Protein AF-A0A3Q8V7Z0-F1 (afdb_monomer_lite)

pLDDT: mean 81.76, std 17.06, range [22.36, 97.88]

Radius of gyration: 20.42 Å; chains: 1; bounding box: 58×37×59 Å

Structure (mmCIF, N/CA/C/O backbone):
data_AF-A0A3Q8V7Z0-F1
#
_entry.id   AF-A0A3Q8V7Z0-F1
#
loop_
_atom_site.group_PDB
_atom_site.id
_atom_site.type_symbol
_atom_site.label_atom_id
_atom_site.label_alt_id
_atom_site.label_comp_id
_atom_site.label_asym_id
_atom_site.label_entity_id
_atom_site.label_seq_id
_atom_site.pdbx_PDB_ins_code
_atom_site.Cartn_x
_atom_site.Cartn_y
_atom_site.Cartn_z
_atom_site.occupancy
_atom_site.B_iso_or_equiv
_atom_site.auth_seq_id
_atom_site.auth_comp_id
_atom_site.auth_asym_id
_atom_site.auth_atom_id
_at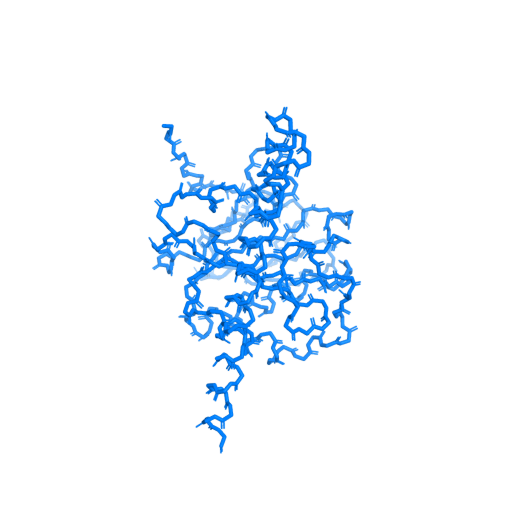om_site.pdbx_PDB_model_num
ATOM 1 N N . MET A 1 1 ? 13.417 20.330 9.831 1.00 30.61 1 MET A N 1
ATOM 2 C CA . MET A 1 1 ? 14.153 19.053 9.734 1.00 30.61 1 MET A CA 1
ATOM 3 C C . MET A 1 1 ? 14.239 18.716 8.253 1.00 30.61 1 MET A C 1
ATOM 5 O O . MET A 1 1 ? 13.200 18.503 7.644 1.00 30.61 1 MET A O 1
ATOM 9 N N . ALA A 1 2 ? 15.413 18.870 7.640 1.00 22.36 2 ALA A N 1
ATOM 10 C CA . ALA A 1 2 ? 15.561 18.768 6.189 1.00 22.36 2 ALA A CA 1
ATOM 11 C C . ALA A 1 2 ? 15.443 17.301 5.750 1.00 22.36 2 ALA A C 1
ATOM 13 O O . ALA A 1 2 ? 16.198 16.462 6.235 1.00 22.36 2 ALA A O 1
ATOM 14 N N . LEU A 1 3 ? 14.502 16.998 4.850 1.00 22.39 3 LEU A N 1
ATOM 15 C CA . LEU A 1 3 ? 14.516 15.742 4.104 1.00 22.39 3 LEU A CA 1
ATOM 16 C C . LEU A 1 3 ? 15.791 15.733 3.254 1.00 22.39 3 LEU A C 1
ATOM 18 O O . LEU A 1 3 ? 15.894 16.468 2.274 1.00 22.39 3 LEU A O 1
ATOM 22 N N . GLN A 1 4 ? 16.777 14.929 3.646 1.00 23.33 4 GLN A N 1
ATOM 23 C CA . GLN A 1 4 ? 17.885 14.595 2.763 1.00 23.33 4 GLN A CA 1
ATOM 24 C C . GLN A 1 4 ? 17.349 13.649 1.687 1.00 23.33 4 GLN A C 1
ATOM 26 O O . GLN A 1 4 ? 17.023 12.496 1.958 1.00 23.33 4 GLN A O 1
ATOM 31 N N . SER A 1 5 ? 17.223 14.162 0.463 1.00 27.34 5 SER A N 1
ATOM 32 C CA . SER A 1 5 ? 17.037 13.331 -0.723 1.00 27.34 5 SER A CA 1
ATOM 33 C C . SER A 1 5 ? 18.282 12.464 -0.895 1.00 27.34 5 SER A C 1
ATOM 35 O O . SER A 1 5 ? 19.342 12.974 -1.251 1.00 27.34 5 SER A O 1
ATOM 37 N N . LEU A 1 6 ? 18.157 11.154 -0.674 1.00 32.19 6 LEU A N 1
ATOM 38 C CA . LEU A 1 6 ? 19.142 10.154 -1.107 1.00 32.19 6 LEU A CA 1
ATOM 39 C C . LEU A 1 6 ? 18.992 9.871 -2.614 1.00 32.19 6 LEU A C 1
ATOM 41 O O . LEU A 1 6 ? 19.011 8.724 -3.057 1.00 32.19 6 LEU A O 1
ATOM 45 N N . SER A 1 7 ? 18.810 10.919 -3.418 1.00 28.28 7 SER A N 1
ATOM 46 C CA . SER A 1 7 ? 18.993 10.834 -4.864 1.00 28.28 7 SER A CA 1
ATOM 47 C C . SER A 1 7 ? 20.463 10.500 -5.106 1.00 28.28 7 SER A C 1
ATOM 49 O O . SER A 1 7 ? 21.324 11.352 -4.892 1.00 28.28 7 SER A O 1
ATOM 51 N N . GLY A 1 8 ? 20.742 9.249 -5.473 1.00 41.28 8 GLY A N 1
ATOM 52 C CA . GLY A 1 8 ? 22.102 8.751 -5.684 1.00 41.28 8 GLY A CA 1
ATOM 53 C C . GLY A 1 8 ? 22.508 7.544 -4.836 1.00 41.28 8 GLY A C 1
ATOM 54 O O . GLY A 1 8 ? 23.694 7.223 -4.805 1.00 41.28 8 GLY A O 1
ATOM 55 N N . LEU A 1 9 ? 21.576 6.853 -4.168 1.00 37.69 9 LEU A N 1
ATOM 56 C CA . LEU A 1 9 ? 21.870 5.528 -3.614 1.00 37.69 9 LEU A CA 1
ATOM 57 C C . LEU A 1 9 ? 22.169 4.545 -4.758 1.00 37.69 9 LEU A C 1
ATOM 59 O O . LEU A 1 9 ? 21.274 4.013 -5.407 1.00 37.69 9 LEU A O 1
ATOM 63 N N . THR A 1 10 ? 23.459 4.330 -5.011 1.00 40.59 10 THR A N 1
ATOM 64 C CA . THR A 1 10 ? 23.949 3.203 -5.805 1.00 40.59 10 THR A CA 1
ATOM 65 C C . THR A 1 10 ? 23.925 1.984 -4.897 1.00 40.59 10 THR A C 1
ATOM 67 O O . THR A 1 10 ? 24.666 1.931 -3.916 1.00 40.59 10 THR A O 1
ATOM 70 N N . VAL A 1 11 ? 23.048 1.026 -5.184 1.00 44.12 11 VAL A N 1
ATOM 71 C CA . VAL A 1 11 ? 23.091 -0.277 -4.522 1.00 44.12 11 VAL A CA 1
ATOM 72 C C . VAL A 1 11 ? 24.076 -1.140 -5.299 1.00 44.12 11 VAL A C 1
ATOM 74 O O . VAL A 1 11 ? 23.785 -1.592 -6.400 1.00 44.12 11 VAL A O 1
ATOM 77 N N . GLU A 1 12 ? 25.258 -1.351 -4.729 1.00 46.97 12 GLU A N 1
ATOM 78 C CA . GLU A 1 12 ? 26.255 -2.256 -5.296 1.00 46.97 12 GLU A CA 1
ATOM 79 C C . GLU A 1 12 ? 25.824 -3.705 -5.035 1.00 46.97 12 GLU A C 1
ATOM 81 O O . GLU A 1 12 ? 26.006 -4.242 -3.941 1.00 46.97 12 GLU A O 1
ATOM 86 N N . ILE A 1 13 ? 25.211 -4.337 -6.036 1.00 52.22 13 ILE A N 1
ATOM 87 C CA . ILE A 1 13 ? 24.891 -5.763 -5.988 1.00 52.22 13 ILE A CA 1
ATOM 88 C C . ILE A 1 13 ? 26.058 -6.532 -6.606 1.00 52.22 13 ILE A C 1
ATOM 90 O O . ILE A 1 13 ? 26.329 -6.413 -7.796 1.00 52.22 13 ILE A O 1
ATOM 94 N N . ARG A 1 14 ? 26.765 -7.312 -5.783 1.00 56.78 14 ARG A N 1
ATOM 95 C CA . ARG A 1 14 ? 27.930 -8.104 -6.206 1.00 56.78 14 ARG A CA 1
ATOM 96 C C . ARG A 1 14 ? 27.522 -9.470 -6.751 1.00 56.78 14 ARG A C 1
ATOM 98 O O . ARG A 1 14 ? 26.474 -10.004 -6.396 1.00 56.78 14 ARG A O 1
ATOM 105 N N . GLY A 1 15 ? 28.392 -10.058 -7.570 1.00 62.28 15 GLY A N 1
ATOM 106 C CA . GLY A 1 15 ? 28.207 -11.401 -8.132 1.00 62.28 15 GLY A CA 1
ATOM 107 C C . GLY A 1 15 ? 27.497 -11.435 -9.486 1.00 62.28 15 GLY A C 1
ATOM 108 O O . GLY A 1 15 ? 27.206 -12.516 -9.989 1.00 62.28 15 GLY A O 1
ATOM 109 N N . PHE A 1 16 ? 27.233 -10.276 -10.088 1.00 71.56 16 PHE A N 1
ATOM 110 C CA . PHE A 1 16 ? 26.742 -10.190 -11.457 1.00 71.56 16 PHE A CA 1
ATOM 111 C C . PHE A 1 16 ? 27.914 -10.347 -12.421 1.00 71.56 16 PHE A C 1
ATOM 113 O O . PHE A 1 16 ? 28.886 -9.599 -12.337 1.00 71.56 16 PHE A O 1
ATOM 120 N N . SER A 1 17 ? 27.819 -11.304 -13.342 1.00 78.56 17 SER A N 1
ATOM 121 C CA . SER A 1 17 ? 28.831 -11.516 -14.378 1.00 78.56 17 SER A CA 1
ATOM 122 C C . SER A 1 17 ? 28.463 -10.756 -15.644 1.00 78.56 17 SER A C 1
ATOM 124 O O . SER A 1 17 ? 27.369 -10.925 -16.182 1.00 78.56 17 SER A O 1
ATOM 126 N N . PHE A 1 18 ? 29.375 -9.939 -16.153 1.00 83.88 18 PHE A N 1
ATOM 127 C CA . PHE A 1 18 ? 29.217 -9.300 -17.454 1.00 83.88 18 PHE A CA 1
ATOM 128 C C . PHE A 1 18 ? 29.110 -10.335 -18.589 1.00 83.88 18 PHE A C 1
ATOM 130 O O . PHE A 1 18 ? 29.896 -11.280 -18.648 1.00 83.88 18 PHE A O 1
ATOM 137 N N . LEU A 1 19 ? 28.161 -10.137 -19.512 1.00 80.75 19 LEU A N 1
ATOM 138 C CA . LEU A 1 19 ? 28.026 -10.957 -20.722 1.00 80.75 19 LEU A CA 1
ATOM 139 C C . LEU A 1 19 ? 28.344 -10.169 -22.000 1.00 80.75 19 LEU A C 1
ATOM 141 O O . LEU A 1 19 ? 29.086 -10.647 -22.854 1.00 80.75 19 LEU A O 1
ATOM 145 N N . ASN A 1 20 ? 27.750 -8.983 -22.160 1.00 87.56 20 ASN A N 1
ATOM 146 C CA . ASN A 1 20 ? 27.771 -8.209 -23.407 1.00 87.56 20 ASN A CA 1
ATOM 147 C C . ASN A 1 20 ? 27.473 -6.722 -23.128 1.00 87.56 20 ASN A C 1
ATOM 149 O O . ASN A 1 20 ? 26.707 -6.411 -22.220 1.00 87.56 20 ASN A O 1
ATOM 153 N N . ARG A 1 21 ? 28.035 -5.800 -23.921 1.00 87.06 21 ARG A N 1
ATOM 154 C CA . ARG A 1 21 ? 27.676 -4.374 -23.938 1.00 87.06 21 ARG A CA 1
ATOM 155 C C . ARG A 1 21 ? 27.416 -3.897 -25.368 1.00 87.06 21 ARG A C 1
ATOM 157 O O . ARG A 1 21 ? 28.260 -4.055 -26.246 1.00 87.06 21 ARG A O 1
ATOM 164 N N . THR A 1 22 ? 26.289 -3.223 -25.563 1.00 88.94 22 THR A N 1
ATOM 165 C CA . THR A 1 22 ? 26.013 -2.346 -26.707 1.00 88.94 22 THR A CA 1
ATOM 166 C C . THR A 1 22 ? 26.141 -0.879 -26.282 1.00 88.94 22 THR A C 1
ATOM 168 O O . THR A 1 22 ? 26.432 -0.577 -25.124 1.00 88.94 22 THR A O 1
ATOM 171 N N . ALA A 1 23 ? 25.924 0.054 -27.212 1.00 82.12 23 ALA A N 1
ATOM 172 C CA . ALA A 1 23 ? 25.890 1.481 -26.885 1.00 82.12 23 ALA A CA 1
ATOM 173 C C . ALA A 1 23 ? 24.773 1.839 -25.882 1.00 82.12 23 ALA A 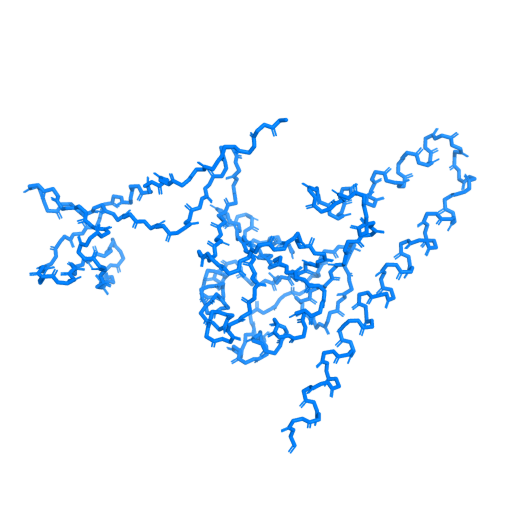C 1
ATOM 175 O O . ALA A 1 23 ? 24.912 2.801 -25.132 1.00 82.12 23 ALA A O 1
ATOM 176 N N . GLU A 1 24 ? 23.686 1.065 -25.858 1.00 74.50 24 GLU A N 1
ATOM 177 C CA . GLU A 1 24 ? 22.484 1.370 -25.074 1.00 74.50 24 GLU A CA 1
ATOM 178 C C . GLU A 1 24 ? 22.314 0.448 -23.864 1.00 74.50 24 GLU A C 1
ATOM 180 O O . GLU A 1 24 ? 21.780 0.870 -22.840 1.00 74.50 24 GLU A O 1
ATOM 185 N N . LEU A 1 25 ? 22.782 -0.800 -23.953 1.00 73.69 25 LEU A N 1
ATOM 186 C CA . LEU A 1 25 ? 22.504 -1.841 -22.967 1.00 73.69 25 LEU A CA 1
ATOM 187 C C . LEU A 1 25 ? 23.775 -2.570 -22.535 1.00 73.69 25 LEU A C 1
ATOM 189 O O . LEU A 1 25 ? 24.674 -2.826 -23.330 1.00 73.69 25 LEU A O 1
ATOM 193 N N . VAL A 1 26 ? 23.813 -2.978 -21.274 1.00 78.25 26 VAL A N 1
ATOM 194 C CA . VAL A 1 26 ? 24.735 -3.981 -20.746 1.00 78.25 26 VAL A CA 1
ATOM 195 C C . VAL A 1 26 ? 23.905 -5.203 -20.378 1.00 78.25 26 VAL A C 1
ATOM 197 O O . VAL A 1 26 ? 22.897 -5.094 -19.693 1.00 78.25 26 VAL A O 1
ATOM 200 N N . THR A 1 27 ? 24.297 -6.375 -20.863 1.00 76.94 27 THR A N 1
ATOM 201 C CA . THR A 1 27 ? 23.718 -7.648 -20.433 1.00 76.94 27 THR A CA 1
ATOM 202 C C . THR A 1 27 ? 24.598 -8.230 -19.341 1.00 76.94 27 THR A C 1
ATOM 204 O O . THR A 1 27 ? 25.801 -8.426 -19.536 1.00 76.94 27 THR A O 1
ATOM 207 N N . VAL A 1 28 ? 23.988 -8.505 -18.198 1.00 78.00 28 VAL A N 1
ATOM 208 C CA . VAL A 1 28 ? 24.623 -9.092 -17.020 1.00 78.00 28 VAL A CA 1
ATOM 209 C C . VAL A 1 28 ? 23.915 -10.393 -16.666 1.00 78.00 28 VAL A C 1
ATOM 211 O O . VAL A 1 28 ? 22.721 -10.537 -16.919 1.00 78.00 28 VAL A O 1
ATOM 214 N N . ARG A 1 29 ? 24.636 -11.343 -16.079 1.00 72.56 29 ARG A N 1
ATOM 215 C CA . ARG A 1 29 ? 24.073 -12.566 -15.512 1.00 72.56 29 ARG A CA 1
ATOM 216 C C . ARG A 1 29 ? 24.075 -12.465 -13.995 1.00 72.56 29 ARG A C 1
ATOM 218 O O . ARG A 1 29 ? 25.133 -12.305 -13.393 1.00 72.56 29 ARG A O 1
ATOM 225 N N . CYS A 1 30 ? 22.901 -12.564 -13.398 1.00 73.81 30 CYS A N 1
ATOM 226 C CA . CYS A 1 30 ? 22.696 -12.640 -11.961 1.00 73.81 30 CYS A CA 1
ATOM 227 C C . CYS A 1 30 ? 23.317 -13.931 -11.374 1.00 73.81 30 CYS A C 1
ATOM 229 O O . CYS A 1 30 ? 23.454 -14.925 -12.095 1.00 73.81 30 CYS A O 1
ATOM 231 N N . PRO A 1 31 ? 23.631 -13.978 -10.062 1.00 68.12 31 PRO A N 1
ATOM 232 C CA . PRO A 1 31 ? 24.118 -15.193 -9.393 1.00 68.12 31 PRO A CA 1
ATOM 233 C C . PRO A 1 31 ? 23.203 -16.424 -9.520 1.00 68.12 31 PRO A C 1
ATOM 235 O O . PRO A 1 31 ? 23.674 -17.554 -9.426 1.00 68.12 31 PRO A O 1
ATOM 238 N N . ASP A 1 32 ? 21.904 -16.216 -9.731 1.00 65.12 32 ASP A N 1
ATOM 239 C CA . ASP A 1 32 ? 20.894 -17.262 -9.945 1.00 65.12 32 ASP A CA 1
ATOM 240 C C . ASP A 1 32 ? 20.806 -17.745 -11.409 1.00 65.12 32 ASP A C 1
ATOM 242 O O . ASP A 1 32 ? 19.992 -18.609 -11.735 1.00 65.12 32 ASP A O 1
ATOM 246 N N . GLY A 1 33 ? 21.663 -17.220 -12.292 1.00 65.38 33 GLY A N 1
ATOM 247 C CA . GLY A 1 33 ? 21.748 -17.596 -13.702 1.00 65.38 33 GLY A CA 1
ATOM 248 C C . GLY A 1 33 ? 20.844 -16.794 -14.639 1.00 65.38 33 GLY A C 1
ATOM 249 O O . GLY A 1 33 ? 20.896 -17.027 -15.846 1.00 65.38 33 GLY A O 1
ATOM 250 N N . ILE A 1 34 ? 20.051 -15.845 -14.129 1.00 57.69 34 ILE A N 1
ATOM 251 C CA . ILE A 1 34 ? 19.167 -15.007 -14.949 1.00 57.69 34 ILE A CA 1
ATOM 252 C C . ILE A 1 34 ? 19.982 -13.956 -15.707 1.00 57.69 34 ILE A C 1
ATOM 254 O O . ILE A 1 34 ? 20.825 -13.273 -15.131 1.00 57.69 34 ILE A O 1
ATOM 258 N N . GLU A 1 35 ? 19.709 -13.791 -16.999 1.00 74.50 35 GLU A N 1
ATOM 259 C CA . GLU A 1 35 ? 20.311 -12.738 -17.818 1.00 74.50 35 GLU A CA 1
ATOM 260 C C . GLU A 1 35 ? 19.407 -11.506 -17.852 1.00 74.50 35 GLU A C 1
ATOM 262 O O . GLU A 1 35 ? 18.213 -11.601 -18.137 1.00 74.50 35 GLU A O 1
ATOM 267 N N . VAL A 1 36 ? 19.980 -10.340 -17.567 1.00 68.38 36 VAL A N 1
ATOM 268 C CA . VAL A 1 36 ? 19.260 -9.069 -17.502 1.00 68.38 36 VAL A CA 1
ATOM 269 C C . VAL A 1 36 ? 19.967 -8.056 -18.388 1.00 68.38 36 VAL A C 1
ATOM 271 O O . VAL A 1 36 ? 21.167 -7.825 -18.247 1.00 68.38 36 VAL A O 1
ATOM 274 N N . ALA A 1 37 ? 19.217 -7.437 -19.298 1.00 76.62 37 ALA A N 1
ATOM 275 C CA . ALA A 1 37 ? 19.673 -6.278 -20.050 1.00 76.62 37 ALA A CA 1
ATOM 276 C C . ALA A 1 37 ? 19.302 -5.001 -19.288 1.00 76.62 37 ALA A C 1
ATOM 278 O O . ALA A 1 37 ? 18.132 -4.752 -19.002 1.00 76.62 37 ALA A O 1
ATOM 279 N N . VAL A 1 38 ? 20.307 -4.200 -18.962 1.00 73.31 38 VAL A N 1
ATOM 280 C CA . VAL A 1 38 ? 20.197 -2.960 -18.189 1.00 73.31 38 VAL A CA 1
ATOM 281 C C . VAL A 1 38 ? 20.768 -1.793 -18.994 1.00 73.31 38 VAL A C 1
ATOM 283 O O . VAL A 1 38 ? 21.682 -2.010 -19.792 1.00 73.31 38 VAL A O 1
ATOM 286 N N . PRO A 1 39 ? 20.272 -0.556 -18.825 1.00 78.06 39 PRO A N 1
ATOM 287 C CA . PRO A 1 39 ? 20.841 0.597 -19.513 1.00 78.06 39 PRO A CA 1
ATOM 288 C C . PRO A 1 39 ? 22.342 0.732 -19.242 1.00 78.06 39 PRO A C 1
ATOM 290 O O . PRO A 1 39 ? 22.798 0.663 -18.098 1.00 78.06 39 PRO A O 1
ATOM 293 N N . ALA A 1 40 ? 23.126 0.958 -20.297 1.00 79.06 40 ALA A N 1
ATOM 294 C CA . ALA A 1 40 ? 24.575 1.104 -20.174 1.00 79.06 40 ALA A CA 1
ATOM 295 C C . ALA A 1 40 ? 24.976 2.313 -19.314 1.00 79.06 40 ALA A C 1
ATOM 297 O O . ALA A 1 40 ? 26.025 2.273 -18.676 1.00 79.06 40 ALA A O 1
ATOM 298 N N . ALA A 1 41 ? 24.130 3.348 -19.276 1.00 80.88 41 ALA A N 1
ATOM 299 C CA . ALA A 1 41 ? 24.296 4.534 -18.434 1.00 80.88 41 ALA A CA 1
ATOM 300 C C . ALA A 1 41 ? 24.136 4.244 -16.930 1.00 80.88 41 ALA A C 1
ATOM 302 O O . ALA A 1 41 ? 24.682 4.972 -16.104 1.00 80.88 41 ALA A O 1
ATOM 303 N N . ASP A 1 42 ? 23.431 3.164 -16.590 1.00 76.12 42 ASP A N 1
ATOM 304 C CA . ASP A 1 42 ? 23.125 2.752 -15.220 1.00 76.12 42 ASP A CA 1
ATOM 305 C C . ASP A 1 42 ? 24.004 1.576 -14.767 1.00 76.12 42 ASP A C 1
ATOM 307 O O . ASP A 1 42 ? 23.731 0.954 -13.746 1.00 76.12 42 ASP A O 1
ATOM 311 N N . THR A 1 43 ? 25.050 1.229 -15.524 1.00 75.12 43 THR A N 1
ATOM 312 C CA . THR A 1 43 ? 25.866 0.037 -15.262 1.00 75.12 43 THR A CA 1
ATOM 313 C C . THR A 1 43 ? 27.353 0.338 -15.365 1.00 75.12 43 THR A C 1
ATOM 315 O O . THR A 1 43 ? 27.862 0.659 -16.443 1.00 75.12 43 THR A O 1
ATOM 318 N N . ASP A 1 44 ? 28.064 0.141 -14.261 1.00 80.12 44 ASP A N 1
ATOM 319 C CA . ASP A 1 44 ? 29.523 0.112 -14.240 1.00 80.12 44 ASP A CA 1
ATOM 320 C C . ASP A 1 44 ? 29.990 -1.343 -14.300 1.00 80.12 44 ASP A C 1
ATOM 322 O O . ASP A 1 44 ? 29.476 -2.189 -13.578 1.00 80.12 44 ASP A O 1
ATOM 326 N N . VAL A 1 45 ? 30.962 -1.649 -15.156 1.00 78.50 45 VAL A N 1
ATOM 327 C CA . VAL A 1 45 ? 31.573 -2.984 -15.241 1.00 78.50 45 VAL A CA 1
ATOM 328 C C . VAL A 1 45 ? 33.047 -2.834 -14.898 1.00 78.50 45 VAL A C 1
ATOM 330 O O . VAL A 1 45 ? 33.717 -1.976 -15.473 1.00 78.50 45 VAL A O 1
ATOM 333 N N . SER A 1 46 ? 33.539 -3.622 -13.947 1.00 79.88 46 SER A N 1
ATOM 334 C CA . SER A 1 46 ? 34.947 -3.638 -13.559 1.00 79.88 46 SER A CA 1
ATOM 335 C C . SER A 1 46 ? 35.807 -4.383 -14.584 1.00 79.88 46 SER A C 1
ATOM 337 O O . SER A 1 46 ? 35.316 -5.190 -15.375 1.00 79.88 46 SER A O 1
ATOM 339 N N . ASP A 1 47 ? 37.126 -4.199 -14.501 1.00 78.69 47 ASP A N 1
ATOM 340 C CA . ASP A 1 47 ? 38.090 -4.968 -15.301 1.00 78.69 47 ASP A CA 1
ATOM 341 C C . ASP A 1 47 ? 38.060 -6.478 -14.983 1.00 78.69 47 ASP A C 1
ATOM 343 O O . ASP A 1 47 ? 38.459 -7.295 -15.812 1.00 78.69 47 ASP A O 1
ATOM 347 N N . SER A 1 48 ? 37.570 -6.867 -13.795 1.00 77.94 48 SER A N 1
ATOM 348 C CA . SER A 1 48 ? 37.357 -8.268 -13.396 1.00 77.94 48 SER A CA 1
ATOM 349 C C . SER A 1 48 ? 36.077 -8.886 -13.969 1.00 77.94 48 SER A C 1
ATOM 351 O O . SER A 1 48 ? 35.862 -10.084 -13.800 1.00 77.94 48 SER A O 1
ATOM 353 N N . GLY A 1 49 ? 35.241 -8.102 -14.660 1.00 73.88 49 GLY A N 1
ATOM 354 C CA . GLY A 1 49 ? 33.967 -8.554 -15.221 1.00 73.88 49 GLY A CA 1
ATOM 355 C C . GLY A 1 49 ? 32.797 -8.534 -14.233 1.00 73.88 49 GLY A C 1
ATOM 356 O O . GLY A 1 49 ? 31.719 -9.030 -14.571 1.00 73.88 49 GLY A O 1
ATOM 357 N N . ASP A 1 50 ? 32.987 -7.949 -13.048 1.00 70.56 50 ASP A N 1
ATOM 358 C CA . ASP A 1 50 ? 31.906 -7.697 -12.097 1.00 70.56 50 ASP A CA 1
ATOM 359 C C . ASP A 1 50 ? 31.086 -6.495 -12.572 1.00 70.56 50 ASP A C 1
ATOM 361 O O . ASP A 1 50 ? 31.643 -5.473 -12.976 1.00 70.56 50 ASP A O 1
ATOM 365 N N . ALA A 1 51 ? 29.760 -6.595 -12.517 1.00 66.75 51 ALA A N 1
ATOM 366 C CA . ALA A 1 51 ? 28.873 -5.491 -12.871 1.00 66.75 51 ALA A CA 1
ATOM 367 C C . ALA A 1 51 ? 28.193 -4.881 -11.636 1.00 66.75 51 ALA A C 1
ATOM 369 O O . ALA A 1 51 ? 27.614 -5.592 -10.819 1.00 66.75 51 ALA A O 1
ATOM 370 N N . THR A 1 52 ? 28.211 -3.553 -11.552 1.00 66.00 52 THR A N 1
ATOM 371 C CA . THR A 1 52 ? 27.518 -2.729 -10.557 1.00 66.00 52 THR A CA 1
ATOM 372 C C . THR A 1 52 ? 26.372 -1.984 -11.230 1.00 66.00 52 THR A C 1
ATOM 374 O O . THR A 1 52 ? 26.580 -1.259 -12.203 1.00 66.00 52 THR A O 1
ATOM 377 N N . LEU A 1 53 ? 25.162 -2.126 -10.688 1.00 64.88 53 LEU A N 1
ATOM 378 C CA . LEU A 1 53 ? 23.948 -1.497 -11.209 1.00 64.88 53 LEU A CA 1
ATOM 379 C C . LEU A 1 53 ? 23.563 -0.266 -10.382 1.00 64.88 53 LEU A C 1
ATOM 381 O O . LEU A 1 53 ? 23.481 -0.317 -9.157 1.00 64.88 53 LEU A O 1
ATOM 385 N N . ARG A 1 54 ? 23.264 0.841 -11.055 1.00 66.25 54 ARG A N 1
ATOM 386 C CA . ARG A 1 54 ? 22.753 2.081 -10.469 1.00 66.25 54 ARG A CA 1
ATOM 387 C C . ARG A 1 54 ? 21.261 2.180 -10.753 1.00 66.25 54 ARG A C 1
ATOM 389 O O . ARG A 1 54 ? 20.852 2.536 -11.848 1.00 66.25 54 ARG A O 1
ATOM 396 N N . VAL A 1 55 ? 20.426 1.886 -9.761 1.00 62.94 55 VAL A N 1
ATOM 397 C CA . VAL A 1 55 ? 18.965 1.9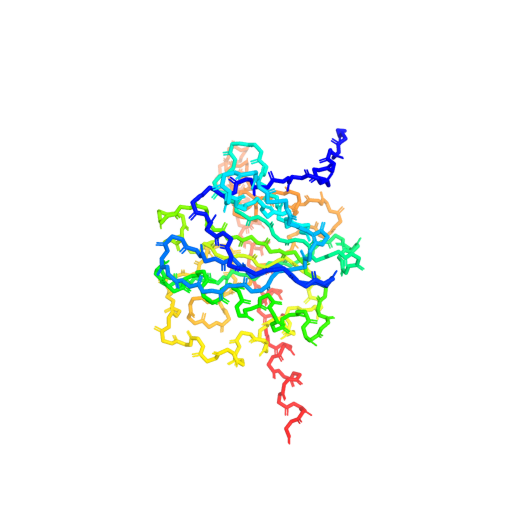25 -9.933 1.00 62.94 55 VAL A CA 1
ATOM 398 C C . VAL A 1 55 ? 18.394 3.182 -9.275 1.00 62.94 55 VAL A C 1
ATOM 400 O O . VAL A 1 55 ? 18.077 3.194 -8.087 1.00 62.94 55 VAL A O 1
ATOM 403 N N . SER A 1 56 ? 18.237 4.255 -10.052 1.00 54.53 56 SER A N 1
ATOM 404 C CA . SER A 1 56 ? 17.464 5.438 -9.633 1.00 54.53 56 SER A CA 1
ATOM 405 C C . SER A 1 56 ? 15.980 5.097 -9.781 1.00 54.53 56 SER A C 1
ATOM 407 O O . SER A 1 56 ? 15.512 5.081 -10.919 1.00 54.53 56 SER A O 1
ATOM 409 N N . PRO A 1 57 ? 15.248 4.691 -8.720 1.00 60.16 57 PRO A N 1
ATOM 410 C CA . PRO A 1 57 ? 14.847 5.473 -7.542 1.00 60.16 57 PRO A CA 1
ATOM 411 C C . PRO A 1 57 ? 14.733 4.632 -6.239 1.00 60.16 57 PRO A C 1
ATOM 413 O O . PRO A 1 57 ? 13.934 4.946 -5.347 1.00 60.16 57 PRO A O 1
ATOM 416 N N . LEU A 1 58 ? 15.473 3.522 -6.151 1.00 61.06 58 LEU A N 1
ATOM 417 C CA . LEU A 1 58 ? 15.435 2.626 -4.998 1.00 61.06 58 LEU A CA 1
ATOM 418 C C . LEU A 1 58 ? 16.130 3.311 -3.816 1.00 61.06 58 LEU A C 1
ATOM 420 O O . LEU A 1 58 ? 17.270 3.754 -3.939 1.00 61.06 58 LEU A O 1
ATOM 424 N N . ASN A 1 59 ? 15.464 3.405 -2.665 1.00 61.09 59 ASN A N 1
ATOM 425 C CA . ASN A 1 59 ? 16.112 3.888 -1.447 1.00 61.09 59 ASN A CA 1
ATOM 426 C C . ASN A 1 59 ? 15.899 2.944 -0.259 1.00 61.09 59 ASN A C 1
ATOM 428 O O . ASN A 1 59 ? 14.861 2.295 -0.119 1.00 61.09 59 ASN A O 1
ATOM 432 N N . THR A 1 60 ? 16.927 2.883 0.586 1.00 57.34 60 THR A N 1
ATOM 433 C CA . THR A 1 60 ? 16.941 2.194 1.876 1.00 57.34 60 THR A CA 1
ATOM 434 C C . THR A 1 60 ? 17.251 3.249 2.937 1.00 57.34 60 THR A C 1
ATOM 436 O O . THR A 1 60 ? 18.425 3.580 3.137 1.00 57.34 60 THR A O 1
ATOM 439 N N . PRO A 1 61 ? 16.244 3.862 3.580 1.00 52.50 61 PRO A N 1
ATOM 440 C CA . PRO A 1 61 ? 16.502 4.746 4.711 1.00 52.50 61 PRO A CA 1
ATOM 441 C C . PRO A 1 61 ? 17.372 3.994 5.731 1.00 52.50 61 PRO A C 1
ATOM 443 O O . PRO A 1 61 ? 17.068 2.834 6.024 1.00 52.50 61 PRO A O 1
ATOM 446 N N . MET A 1 62 ? 18.462 4.606 6.219 1.00 39.62 62 MET A N 1
ATOM 447 C CA . MET A 1 62 ? 19.380 3.961 7.174 1.00 39.62 62 MET A CA 1
ATOM 448 C C . MET A 1 62 ? 18.593 3.312 8.325 1.00 39.62 62 MET A C 1
ATOM 450 O O . MET A 1 62 ? 17.602 3.871 8.793 1.00 39.62 62 MET A O 1
ATOM 454 N N . ASP A 1 63 ? 19.006 2.107 8.721 1.00 46.56 63 ASP A N 1
ATOM 455 C CA . ASP A 1 63 ? 18.372 1.230 9.722 1.00 46.56 63 ASP A CA 1
ATOM 456 C C . ASP A 1 63 ? 16.989 0.655 9.371 1.00 46.56 63 ASP A C 1
ATOM 458 O O . ASP A 1 63 ? 16.442 -0.158 10.124 1.00 46.56 63 ASP A O 1
ATOM 462 N N . SER A 1 64 ? 16.411 1.003 8.218 1.00 54.38 64 SER A N 1
ATOM 463 C CA . SER A 1 64 ? 15.123 0.452 7.810 1.00 54.38 64 SER A CA 1
ATOM 464 C C . SER A 1 64 ? 15.297 -0.829 6.996 1.00 54.38 64 SER A C 1
ATOM 466 O O . SER A 1 64 ? 15.908 -0.873 5.933 1.00 54.38 64 SER A O 1
ATOM 468 N N . ARG A 1 65 ? 14.682 -1.903 7.484 1.00 74.69 65 ARG A N 1
ATOM 469 C CA . ARG A 1 65 ? 14.488 -3.155 6.749 1.00 74.69 65 ARG A CA 1
ATOM 470 C C . ARG A 1 65 ? 13.382 -3.014 5.674 1.00 74.69 65 ARG A C 1
ATOM 472 O O . ARG A 1 65 ? 12.644 -3.960 5.434 1.00 74.69 65 ARG A O 1
ATOM 479 N N . TRP A 1 66 ? 13.193 -1.833 5.082 1.00 82.44 66 TRP A N 1
ATOM 480 C CA . TRP A 1 66 ? 12.190 -1.561 4.043 1.00 82.44 66 TRP A CA 1
ATOM 481 C C . TRP A 1 66 ? 12.887 -1.101 2.765 1.00 82.44 66 TRP A C 1
ATOM 483 O O . TRP A 1 66 ? 13.761 -0.239 2.807 1.00 82.44 66 TRP A O 1
ATOM 493 N N . LEU A 1 67 ? 12.460 -1.639 1.628 1.00 83.25 67 LEU A N 1
ATOM 494 C CA . LEU A 1 67 ? 12.851 -1.158 0.308 1.00 83.25 67 LEU A CA 1
ATOM 495 C C . LEU A 1 67 ? 11.764 -0.216 -0.193 1.00 83.25 67 LEU A C 1
ATOM 497 O O . LEU A 1 67 ? 10.600 -0.607 -0.237 1.00 83.25 67 LEU A O 1
ATOM 501 N N . HIS A 1 68 ? 12.126 1.008 -0.564 1.00 86.25 68 HIS A N 1
ATOM 502 C CA . HIS A 1 68 ? 11.182 1.998 -1.078 1.00 86.25 68 HIS A CA 1
ATOM 503 C C . HIS A 1 68 ? 11.406 2.260 -2.565 1.00 86.25 68 HIS A C 1
ATOM 505 O O . HIS A 1 68 ? 12.539 2.440 -3.011 1.00 86.25 68 HIS A O 1
ATOM 511 N N . TRP A 1 69 ? 10.306 2.375 -3.304 1.00 86.00 69 TRP A N 1
ATOM 512 C CA . TRP A 1 69 ? 10.281 2.790 -4.700 1.00 86.00 69 TRP A CA 1
ATOM 513 C C . TRP A 1 69 ? 9.438 4.053 -4.859 1.00 86.00 69 TRP A C 1
ATOM 515 O O . TRP A 1 69 ? 8.277 4.105 -4.446 1.00 86.00 69 TRP A O 1
ATOM 525 N N . ASN A 1 70 ? 10.037 5.075 -5.468 1.00 85.69 70 ASN A N 1
ATOM 526 C CA . ASN A 1 70 ? 9.404 6.362 -5.735 1.00 85.69 70 ASN A CA 1
ATOM 527 C C . ASN A 1 70 ? 9.590 6.704 -7.221 1.00 85.69 70 ASN A C 1
ATOM 529 O O . ASN A 1 70 ? 10.655 7.206 -7.581 1.00 85.69 70 ASN A O 1
ATOM 533 N N . PRO A 1 71 ? 8.599 6.439 -8.089 1.00 79.94 71 PRO A N 1
ATOM 534 C CA . PRO A 1 71 ? 8.701 6.746 -9.509 1.00 79.94 71 PRO A CA 1
ATOM 535 C C . PRO A 1 71 ? 9.058 8.230 -9.729 1.00 79.94 71 PRO A C 1
ATOM 537 O O . PRO A 1 71 ? 8.383 9.114 -9.182 1.00 79.94 71 PRO A O 1
ATOM 540 N N . PRO A 1 72 ? 10.102 8.542 -10.518 1.00 72.56 72 PRO A N 1
ATOM 541 C CA . PRO A 1 72 ? 10.538 9.916 -10.724 1.00 72.56 72 PRO A CA 1
ATOM 542 C C . PRO A 1 72 ? 9.441 10.765 -11.379 1.00 72.56 72 PRO A C 1
ATOM 544 O O . PRO A 1 72 ? 8.777 10.345 -12.325 1.00 72.56 72 PRO A O 1
ATOM 547 N N . GLY A 1 73 ? 9.249 11.984 -10.864 1.00 66.56 73 GLY A N 1
ATOM 548 C CA . GLY A 1 73 ? 8.369 12.997 -11.459 1.00 66.56 73 GLY A CA 1
ATOM 549 C C . GLY A 1 73 ? 6.864 12.710 -11.403 1.00 66.56 73 GLY A C 1
ATOM 550 O O . GLY A 1 73 ? 6.099 13.483 -11.972 1.00 66.56 73 GLY A O 1
ATOM 551 N N . ARG A 1 74 ? 6.418 11.633 -10.739 1.00 67.06 74 ARG A N 1
ATOM 552 C CA . ARG A 1 74 ? 5.000 11.221 -10.741 1.00 67.06 74 ARG A CA 1
ATOM 553 C C . ARG A 1 74 ? 4.293 11.313 -9.397 1.00 67.06 74 ARG A C 1
ATOM 555 O O . ARG A 1 74 ? 3.088 11.104 -9.357 1.00 67.06 74 ARG A O 1
ATOM 562 N N . PHE A 1 75 ? 4.992 11.651 -8.317 1.00 70.31 75 PHE A N 1
ATOM 563 C CA . PHE A 1 75 ? 4.391 11.740 -6.988 1.00 70.31 75 PHE A CA 1
ATOM 564 C C . PHE A 1 75 ? 4.799 13.032 -6.274 1.00 70.31 75 PHE A C 1
ATOM 566 O O . PHE A 1 75 ? 5.761 13.070 -5.512 1.00 70.31 75 PHE A O 1
ATOM 573 N N . THR A 1 76 ? 4.096 14.122 -6.585 1.00 66.88 76 THR A N 1
ATOM 574 C CA . THR A 1 76 ? 4.340 15.458 -6.005 1.00 66.88 76 THR A CA 1
ATOM 575 C C . THR A 1 76 ? 3.376 15.808 -4.878 1.00 66.88 76 THR A C 1
ATOM 577 O O . THR A 1 76 ? 3.616 16.751 -4.128 1.00 66.88 76 THR A O 1
ATOM 580 N N . GLU A 1 77 ? 2.269 15.078 -4.766 1.00 73.25 77 GLU A N 1
ATOM 581 C CA . GLU A 1 77 ? 1.258 15.304 -3.741 1.00 73.25 77 GLU A CA 1
ATOM 582 C C . GLU A 1 77 ? 1.577 14.515 -2.473 1.00 73.25 77 GLU A C 1
ATOM 584 O O . GLU A 1 77 ? 2.141 13.420 -2.516 1.00 73.25 77 GLU A O 1
ATOM 589 N N . LYS A 1 78 ? 1.195 15.072 -1.321 1.00 80.81 78 LYS A N 1
ATOM 590 C CA . LYS A 1 78 ? 1.258 14.344 -0.056 1.00 80.81 78 LYS A CA 1
ATOM 591 C C . LYS A 1 78 ? 0.268 13.167 -0.150 1.00 80.81 78 LYS A C 1
ATOM 593 O O . LYS A 1 78 ? -0.907 13.433 -0.393 1.00 80.81 78 LYS A O 1
ATOM 598 N N . PRO A 1 79 ? 0.698 11.905 0.057 1.00 86.38 79 PRO A N 1
ATOM 599 C CA . PRO A 1 79 ? -0.234 10.784 0.097 1.00 86.38 79 PRO A CA 1
ATOM 600 C C . PRO A 1 79 ? -1.264 11.042 1.190 1.00 86.38 79 PRO A C 1
ATOM 602 O O . PRO A 1 79 ? -0.868 11.471 2.273 1.00 86.38 79 PRO A O 1
ATOM 605 N N . ASP A 1 80 ? -2.533 10.747 0.913 1.00 90.75 80 ASP A N 1
ATOM 606 C CA . ASP A 1 80 ? -3.644 10.686 1.873 1.00 90.75 80 ASP A CA 1
ATOM 607 C C . ASP A 1 80 ? -4.307 9.292 1.932 1.00 90.75 80 ASP A C 1
ATOM 609 O O . ASP A 1 80 ? -5.290 9.092 2.645 1.00 90.75 80 ASP A O 1
ATOM 613 N N . ALA A 1 81 ? -3.718 8.292 1.261 1.00 93.19 81 ALA A N 1
ATOM 614 C CA . ALA A 1 81 ? -4.142 6.897 1.311 1.00 93.19 81 ALA A CA 1
ATOM 615 C C . ALA A 1 81 ? -2.983 5.890 1.298 1.00 93.19 81 ALA A C 1
ATOM 617 O O . ALA A 1 81 ? -1.883 6.144 0.793 1.00 93.19 81 ALA A O 1
ATOM 618 N N . ARG A 1 82 ? -3.263 4.708 1.853 1.00 95.44 82 ARG A N 1
ATOM 619 C CA . ARG A 1 82 ? -2.409 3.519 1.855 1.00 95.44 82 ARG A CA 1
ATOM 620 C C . ARG A 1 82 ? -3.207 2.302 1.426 1.00 95.44 82 ARG A C 1
ATOM 622 O O . ARG A 1 82 ? -4.276 2.052 1.978 1.00 95.44 82 ARG A O 1
ATOM 629 N N . VAL A 1 83 ? -2.640 1.525 0.515 1.00 97.38 83 VAL A N 1
ATOM 630 C CA . VAL A 1 83 ? -3.115 0.193 0.141 1.00 97.38 83 VAL A CA 1
ATOM 631 C C . VAL A 1 83 ? -2.083 -0.820 0.624 1.00 97.38 83 VAL A C 1
ATOM 633 O O . VAL A 1 83 ? -0.921 -0.773 0.222 1.00 97.38 83 VAL A O 1
ATOM 636 N N . TYR A 1 84 ? -2.494 -1.692 1.533 1.00 97.88 84 TYR A N 1
ATOM 637 C CA . TYR A 1 84 ? -1.711 -2.800 2.061 1.00 97.88 84 TYR A CA 1
ATOM 638 C C . TYR A 1 84 ? -1.984 -4.040 1.227 1.00 97.88 84 TYR A C 1
ATOM 640 O O . TYR A 1 84 ? -3.145 -4.349 0.961 1.00 97.88 84 TYR A O 1
ATOM 648 N N . VAL A 1 85 ? -0.924 -4.747 0.856 1.00 97.81 85 VAL A N 1
ATOM 649 C CA . VAL A 1 85 ? -1.006 -5.993 0.098 1.00 97.81 85 VAL A CA 1
ATOM 650 C C . VAL A 1 85 ? -0.264 -7.061 0.898 1.00 97.81 85 VAL A C 1
ATOM 652 O O . VAL A 1 85 ? 0.964 -7.065 0.975 1.00 97.81 85 VAL A O 1
ATOM 655 N N . ASN A 1 86 ? -1.024 -7.929 1.558 1.00 97.38 86 ASN A N 1
ATOM 656 C CA . ASN A 1 86 ? -0.516 -9.087 2.271 1.00 97.38 86 ASN A CA 1
ATOM 657 C C . ASN A 1 86 ? -0.497 -10.284 1.317 1.00 97.38 86 ASN A C 1
ATOM 659 O O . ASN A 1 86 ? -1.532 -10.797 0.885 1.00 97.38 86 ASN A O 1
ATOM 663 N N . VAL A 1 87 ? 0.716 -10.694 0.983 1.00 95.62 87 VAL A N 1
ATOM 664 C CA . VAL A 1 87 ? 1.046 -11.740 0.021 1.00 95.62 87 VAL A CA 1
ATOM 665 C C . VAL A 1 87 ? 1.985 -12.725 0.686 1.00 95.62 87 VAL A C 1
ATOM 667 O O . VAL A 1 87 ? 2.731 -12.371 1.600 1.00 95.62 87 VAL A O 1
ATOM 670 N N . ARG A 1 88 ? 1.974 -13.976 0.227 1.00 94.56 88 ARG A N 1
ATOM 671 C CA . ARG A 1 88 ? 2.960 -14.958 0.687 1.00 94.56 88 ARG A CA 1
ATOM 672 C C . ARG A 1 88 ? 4.378 -14.416 0.492 1.00 94.56 88 ARG A C 1
ATOM 674 O O . ARG A 1 88 ? 4.692 -13.845 -0.550 1.00 94.56 88 ARG A O 1
ATOM 681 N N . ALA A 1 89 ? 5.244 -14.647 1.477 1.00 90.50 89 ALA A N 1
ATOM 682 C CA . ALA A 1 89 ? 6.594 -14.090 1.482 1.00 90.50 89 ALA A CA 1
ATOM 683 C C . ALA A 1 89 ? 7.443 -14.516 0.268 1.00 90.50 89 ALA A C 1
ATOM 685 O O . ALA A 1 89 ? 8.275 -13.737 -0.187 1.00 90.50 89 ALA A O 1
ATOM 686 N N . ASP A 1 90 ? 7.225 -15.722 -0.261 1.00 86.94 90 ASP A N 1
ATOM 687 C CA . ASP A 1 90 ? 7.914 -16.249 -1.444 1.00 86.94 90 ASP A CA 1
ATOM 688 C C . ASP A 1 90 ? 7.422 -15.647 -2.771 1.00 86.94 90 ASP A C 1
ATOM 690 O O . ASP A 1 90 ? 8.172 -15.621 -3.740 1.00 86.94 90 ASP A O 1
ATOM 694 N N . GLU A 1 91 ? 6.212 -15.084 -2.796 1.00 90.94 91 GLU A N 1
ATOM 695 C CA . GLU A 1 91 ? 5.621 -14.417 -3.968 1.00 90.94 91 GLU A CA 1
ATOM 696 C C . GLU A 1 91 ? 5.729 -12.884 -3.901 1.00 90.94 91 GLU A C 1
ATOM 698 O O . GLU A 1 91 ? 5.515 -12.184 -4.892 1.00 90.94 91 GLU A O 1
ATOM 703 N N . ALA A 1 92 ? 6.063 -12.337 -2.728 1.00 90.31 92 ALA A N 1
ATOM 704 C CA . ALA A 1 92 ? 5.927 -10.915 -2.437 1.00 90.31 92 ALA A CA 1
ATOM 705 C C . ALA A 1 92 ? 6.714 -10.008 -3.392 1.00 90.31 92 ALA A C 1
ATOM 707 O O . ALA A 1 92 ? 6.197 -8.983 -3.836 1.00 90.31 92 ALA A O 1
ATOM 708 N N . MET A 1 93 ? 7.944 -10.396 -3.742 1.00 86.75 93 MET A N 1
ATOM 709 C CA . MET A 1 93 ? 8.773 -9.636 -4.680 1.00 86.75 93 MET A CA 1
ATOM 710 C C . MET A 1 93 ? 8.177 -9.650 -6.093 1.00 86.75 93 MET A C 1
ATOM 712 O O . MET A 1 93 ? 8.064 -8.599 -6.722 1.00 86.75 93 MET A O 1
ATOM 716 N N . THR A 1 94 ? 7.739 -10.819 -6.571 1.00 85.88 94 THR A N 1
ATOM 717 C CA . THR A 1 94 ? 7.114 -10.983 -7.891 1.00 85.88 94 THR A CA 1
ATOM 718 C C . THR A 1 94 ? 5.861 -10.122 -8.013 1.00 85.88 94 THR A C 1
ATOM 720 O O . THR A 1 94 ? 5.731 -9.348 -8.965 1.00 85.88 94 THR A O 1
ATOM 723 N N . VAL A 1 95 ? 4.970 -10.194 -7.018 1.00 92.00 95 VAL A N 1
ATOM 724 C CA . VAL A 1 95 ? 3.731 -9.405 -6.985 1.00 92.00 95 VAL A CA 1
ATOM 725 C C . VAL A 1 95 ? 4.033 -7.914 -6.912 1.00 92.00 95 VAL A C 1
ATOM 727 O O . VAL A 1 95 ? 3.431 -7.133 -7.645 1.00 92.00 95 VAL A O 1
ATOM 730 N N . TRP A 1 96 ? 4.985 -7.501 -6.074 1.00 94.12 96 TRP A N 1
ATOM 731 C CA . TRP A 1 96 ? 5.359 -6.095 -5.952 1.00 94.12 96 TRP A CA 1
ATOM 732 C C . TRP A 1 96 ? 5.930 -5.529 -7.255 1.00 94.12 96 TRP A C 1
ATOM 734 O O . TRP A 1 96 ? 5.505 -4.460 -7.691 1.00 94.12 96 TRP A O 1
ATOM 744 N N . CYS A 1 97 ? 6.816 -6.259 -7.936 1.00 88.12 97 CYS A N 1
ATOM 745 C CA . CYS A 1 97 ? 7.328 -5.858 -9.247 1.00 88.12 97 CYS A CA 1
ATOM 746 C C . CYS A 1 97 ? 6.216 -5.756 -10.302 1.00 88.12 97 CYS A C 1
ATOM 748 O O . CYS A 1 97 ? 6.196 -4.802 -11.083 1.00 88.12 97 CYS A O 1
ATOM 750 N N . ALA A 1 98 ? 5.293 -6.720 -10.340 1.00 88.50 98 ALA A N 1
ATOM 751 C CA . ALA A 1 98 ? 4.160 -6.691 -11.262 1.00 88.50 98 ALA A CA 1
ATOM 752 C C . ALA A 1 98 ? 3.227 -5.502 -10.976 1.00 88.50 98 ALA A C 1
ATOM 754 O O . ALA A 1 98 ? 2.838 -4.788 -11.900 1.00 88.50 98 ALA A O 1
ATOM 755 N N . LEU A 1 99 ? 2.958 -5.227 -9.697 1.00 94.38 99 LEU A N 1
ATOM 756 C CA . LEU A 1 99 ? 2.168 -4.084 -9.249 1.00 94.38 99 LEU A CA 1
ATOM 757 C C . LEU A 1 99 ? 2.809 -2.753 -9.646 1.00 94.38 99 LEU A C 1
ATOM 759 O O . LEU A 1 99 ? 2.125 -1.900 -10.201 1.00 94.38 99 LEU A O 1
ATOM 763 N N . VAL A 1 100 ? 4.115 -2.574 -9.418 1.00 92.44 100 VAL A N 1
ATOM 764 C CA . VAL A 1 100 ? 4.846 -1.360 -9.825 1.00 92.44 100 VAL A CA 1
ATOM 765 C C . VAL A 1 100 ? 4.687 -1.111 -11.325 1.00 92.44 100 VAL A C 1
ATOM 767 O O . VAL A 1 100 ? 4.302 -0.013 -11.720 1.00 92.44 100 VAL A O 1
ATOM 770 N N . ARG A 1 101 ? 4.895 -2.138 -12.160 1.00 90.31 101 ARG A N 1
ATOM 771 C CA . ARG A 1 101 ? 4.741 -2.027 -13.621 1.00 90.31 101 ARG A CA 1
ATOM 772 C C . ARG A 1 101 ? 3.309 -1.685 -14.027 1.00 90.31 101 ARG A C 1
ATOM 774 O O . ARG A 1 101 ? 3.114 -0.841 -14.898 1.00 90.31 101 ARG A O 1
ATOM 781 N N . ALA A 1 102 ? 2.316 -2.313 -13.396 1.00 91.00 102 ALA A N 1
ATOM 782 C CA . ALA A 1 102 ? 0.908 -2.032 -13.657 1.00 91.00 102 ALA A CA 1
ATOM 783 C C . ALA A 1 102 ? 0.551 -0.578 -13.303 1.00 91.00 102 ALA A C 1
ATOM 785 O O . ALA A 1 102 ? -0.051 0.123 -14.115 1.00 91.00 102 ALA A O 1
ATOM 786 N N . LEU A 1 103 ? 0.994 -0.090 -12.140 1.00 93.69 103 LEU A N 1
ATOM 787 C CA . LEU A 1 103 ? 0.766 1.287 -11.696 1.00 93.69 103 LEU A CA 1
ATOM 788 C C . LEU A 1 103 ? 1.453 2.316 -12.605 1.00 93.69 103 LEU A C 1
ATOM 790 O O . LEU A 1 103 ? 0.857 3.345 -12.933 1.00 93.69 103 LEU A O 1
ATOM 794 N N . GLU A 1 104 ? 2.685 2.044 -13.041 1.00 90.31 104 GLU A N 1
ATOM 795 C CA . GLU A 1 104 ? 3.405 2.903 -13.985 1.00 90.31 104 GLU A CA 1
ATOM 796 C C . GLU A 1 104 ? 2.732 2.934 -15.361 1.00 90.31 104 GLU A C 1
ATOM 798 O O . GLU A 1 104 ? 2.511 4.023 -15.905 1.00 90.31 104 GLU A O 1
ATOM 803 N N . GLY A 1 105 ? 2.345 1.766 -15.886 1.00 89.94 105 GLY A N 1
ATOM 804 C CA . GLY A 1 105 ? 1.615 1.632 -17.148 1.00 89.94 105 GLY A CA 1
ATOM 805 C C . GLY A 1 105 ? 0.251 2.323 -17.117 1.00 89.94 105 GLY A C 1
ATOM 806 O O . GLY A 1 105 ? -0.142 2.966 -18.088 1.00 89.94 105 GLY A O 1
ATOM 807 N N . ALA A 1 106 ? -0.432 2.285 -15.972 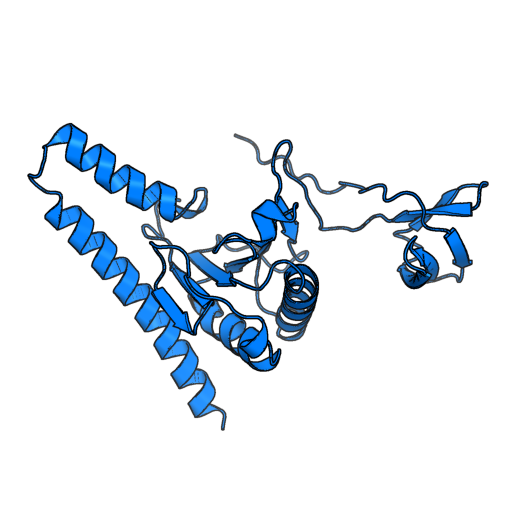1.00 92.50 106 ALA A N 1
ATOM 808 C CA . ALA A 1 106 ? -1.687 2.991 -15.741 1.00 92.50 106 ALA A CA 1
ATOM 809 C C . ALA A 1 106 ? -1.503 4.481 -15.399 1.00 92.50 106 ALA A C 1
ATOM 811 O O . ALA A 1 106 ? -2.497 5.171 -15.166 1.00 92.50 106 ALA A O 1
ATOM 812 N N . ALA A 1 107 ? -0.265 4.986 -15.348 1.00 92.31 107 ALA A N 1
ATOM 813 C CA . ALA A 1 107 ? 0.080 6.353 -14.962 1.00 92.31 107 ALA A CA 1
ATOM 814 C C . ALA A 1 107 ? -0.557 6.798 -13.631 1.00 92.31 107 ALA A C 1
ATOM 816 O O . ALA A 1 107 ? -1.087 7.908 -13.513 1.00 92.31 107 ALA A O 1
ATOM 817 N N . VAL A 1 108 ? -0.549 5.916 -12.631 1.00 92.94 108 VAL A N 1
ATOM 818 C CA . VAL A 1 108 ? -1.004 6.229 -11.272 1.00 92.94 108 VAL A CA 1
ATOM 819 C C . VAL A 1 108 ? 0.117 6.972 -10.532 1.00 92.94 108 VAL A C 1
ATOM 821 O O . VAL A 1 108 ? 1.258 6.521 -10.567 1.00 92.94 108 VAL A O 1
ATOM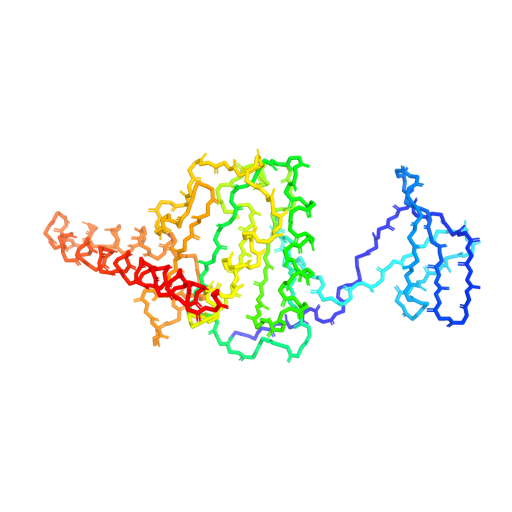 824 N N . PRO A 1 109 ? -0.153 8.108 -9.870 1.00 93.12 109 PRO A N 1
ATOM 825 C CA . PRO A 1 109 ? 0.771 8.711 -8.909 1.00 93.12 109 PRO A CA 1
ATOM 826 C C . PRO A 1 109 ? 0.904 7.837 -7.654 1.00 93.12 109 PRO A C 1
ATOM 828 O O . PRO A 1 109 ? -0.068 7.669 -6.916 1.00 93.12 109 PRO A O 1
ATOM 831 N N . PHE A 1 110 ? 2.091 7.294 -7.375 1.00 93.62 110 PHE A N 1
ATOM 832 C CA . PHE A 1 110 ? 2.307 6.486 -6.170 1.00 93.62 110 PHE A CA 1
ATOM 833 C C . PHE A 1 110 ? 3.723 6.595 -5.602 1.00 93.62 110 PHE A C 1
ATOM 835 O O . PHE A 1 110 ? 4.666 6.981 -6.283 1.00 93.62 110 PHE A O 1
ATOM 842 N N . SER A 1 111 ? 3.859 6.179 -4.350 1.00 92.62 111 SER A N 1
ATOM 843 C CA . SER A 1 111 ? 5.099 5.687 -3.747 1.00 92.62 111 SER A CA 1
ATOM 844 C C . SER A 1 111 ? 4.811 4.292 -3.198 1.00 92.62 111 SER A C 1
ATOM 846 O O . SER A 1 111 ? 3.670 3.981 -2.868 1.00 92.62 111 SER A O 1
ATOM 848 N N . THR A 1 112 ? 5.794 3.408 -3.101 1.00 94.12 112 THR A N 1
ATOM 849 C CA . THR A 1 112 ? 5.574 2.078 -2.523 1.00 94.12 112 THR A CA 1
ATOM 850 C C . THR A 1 112 ? 6.767 1.628 -1.705 1.00 94.12 112 THR A C 1
ATOM 852 O O . THR A 1 112 ? 7.879 2.134 -1.858 1.00 94.12 112 THR A O 1
ATOM 855 N N . LYS A 1 113 ? 6.527 0.675 -0.810 1.00 93.12 113 LYS A N 1
ATOM 856 C CA . LYS A 1 113 ? 7.582 -0.047 -0.121 1.00 93.12 113 LYS A CA 1
ATOM 857 C C . LYS A 1 113 ? 7.255 -1.526 0.012 1.00 93.12 113 LYS A C 1
ATOM 859 O O . LYS A 1 113 ? 6.083 -1.903 0.055 1.00 93.12 113 LYS A O 1
ATOM 864 N N . ILE A 1 114 ? 8.305 -2.317 0.163 1.00 93.75 114 ILE A N 1
ATOM 865 C CA . ILE A 1 114 ? 8.257 -3.748 0.449 1.00 93.75 114 ILE A CA 1
ATOM 866 C C . ILE A 1 114 ? 9.227 -4.089 1.587 1.00 93.75 114 ILE A C 1
ATOM 868 O O . ILE A 1 114 ? 10.217 -3.386 1.809 1.00 93.75 114 ILE A O 1
ATOM 872 N N . GLY A 1 115 ? 8.935 -5.139 2.351 1.00 88.31 115 GLY A N 1
ATOM 873 C CA . GLY A 1 115 ? 9.850 -5.671 3.355 1.00 88.31 115 GLY A CA 1
ATOM 874 C C . GLY A 1 115 ? 11.198 -6.089 2.753 1.00 88.31 115 GLY A C 1
ATOM 875 O O . GLY A 1 115 ? 11.261 -6.719 1.706 1.00 88.31 115 GLY A O 1
ATOM 876 N N . GLY A 1 116 ? 12.290 -5.749 3.431 1.00 82.69 116 GLY A N 1
ATOM 877 C CA . GLY A 1 116 ? 13.668 -6.046 3.027 1.00 82.69 116 GLY A CA 1
ATOM 878 C C . GLY A 1 116 ? 14.225 -7.354 3.600 1.00 82.69 116 GLY A C 1
ATOM 879 O O . GLY A 1 116 ? 15.417 -7.613 3.479 1.00 82.69 116 GLY A O 1
ATOM 880 N N . SER A 1 117 ? 13.395 -8.164 4.262 1.00 81.31 117 SER A N 1
ATOM 881 C CA . SER A 1 117 ? 13.756 -9.494 4.769 1.00 81.31 117 SER A CA 1
ATOM 882 C C . SER A 1 117 ? 12.558 -10.440 4.726 1.00 81.31 117 SER A C 1
ATOM 884 O O . SER A 1 117 ? 11.417 -9.985 4.790 1.00 81.31 117 SER A O 1
ATOM 886 N N . THR A 1 118 ? 12.794 -11.756 4.696 1.00 80.94 118 THR A N 1
ATOM 887 C CA . THR A 1 118 ? 11.727 -12.777 4.689 1.00 80.94 118 THR A CA 1
ATOM 888 C C . THR A 1 118 ? 10.749 -12.617 5.854 1.00 80.94 118 THR A C 1
ATOM 890 O O . THR A 1 118 ? 9.541 -12.712 5.662 1.00 80.94 118 THR A O 1
ATOM 893 N N . GLU A 1 119 ? 11.256 -12.305 7.053 1.00 85.31 119 GLU A N 1
ATOM 894 C CA . GLU A 1 119 ? 10.429 -12.018 8.234 1.00 85.31 119 GLU A CA 1
ATOM 895 C C . GLU A 1 119 ? 9.458 -10.856 7.975 1.00 85.31 119 GLU A C 1
ATOM 897 O O . GLU A 1 119 ? 8.297 -10.901 8.370 1.00 85.31 119 GLU A O 1
ATOM 902 N N . MET A 1 120 ? 9.915 -9.815 7.278 1.00 87.50 120 MET A N 1
ATOM 903 C CA . MET A 1 120 ? 9.083 -8.653 6.982 1.00 87.50 120 MET A CA 1
ATOM 904 C C . MET A 1 120 ? 8.132 -8.850 5.822 1.00 87.50 120 MET A C 1
ATOM 906 O O . MET A 1 120 ? 7.031 -8.307 5.859 1.00 87.50 120 MET A O 1
ATOM 910 N N . LEU A 1 121 ? 8.534 -9.635 4.827 1.00 89.00 121 LEU A N 1
ATOM 911 C CA . LEU A 1 121 ? 7.648 -10.052 3.749 1.00 89.00 121 LEU A CA 1
ATOM 912 C C . LEU A 1 121 ? 6.455 -10.857 4.283 1.00 89.00 121 LEU A C 1
ATOM 914 O O . LEU A 1 121 ? 5.384 -10.795 3.701 1.00 89.00 121 LEU A O 1
ATOM 918 N N . GLY A 1 122 ? 6.611 -11.551 5.417 1.00 89.00 122 GLY A N 1
ATOM 919 C CA . GLY A 1 122 ? 5.520 -12.259 6.093 1.00 89.00 122 GLY A CA 1
ATOM 920 C C . GLY A 1 122 ? 4.551 -11.379 6.898 1.00 89.00 122 GLY A C 1
ATOM 921 O O . GLY A 1 122 ? 3.638 -11.912 7.527 1.00 89.00 122 GLY A O 1
ATOM 922 N N . ARG A 1 123 ? 4.739 -10.053 6.943 1.00 93.62 123 ARG A N 1
ATOM 923 C CA . ARG A 1 123 ? 3.847 -9.140 7.677 1.00 93.62 123 ARG A CA 1
ATOM 924 C C . ARG A 1 123 ? 2.634 -8.750 6.832 1.00 93.62 123 ARG A C 1
ATOM 926 O O . ARG A 1 123 ? 2.738 -8.585 5.623 1.00 93.62 123 ARG A O 1
ATOM 933 N N . ALA A 1 124 ? 1.520 -8.434 7.495 1.00 95.56 124 ALA A N 1
ATOM 934 C CA . ALA A 1 124 ? 0.317 -7.907 6.838 1.00 95.56 124 ALA A CA 1
ATOM 935 C C . ALA A 1 124 ? 0.526 -6.551 6.128 1.00 95.56 124 ALA A C 1
ATOM 937 O O . ALA A 1 124 ? -0.268 -6.164 5.278 1.00 95.56 124 ALA A O 1
ATOM 938 N N . ASP A 1 125 ? 1.583 -5.816 6.485 1.00 94.81 125 ASP A N 1
ATOM 939 C CA . ASP A 1 125 ? 2.035 -4.593 5.815 1.00 94.81 125 ASP A CA 1
ATOM 940 C C . ASP A 1 125 ? 3.300 -4.817 4.966 1.00 94.81 125 ASP A C 1
ATOM 942 O O . ASP A 1 125 ? 4.006 -3.856 4.672 1.00 94.81 125 ASP A O 1
ATOM 946 N N . GLY A 1 126 ? 3.597 -6.068 4.590 1.00 93.25 126 GLY A N 1
ATOM 947 C CA . GLY A 1 126 ? 4.807 -6.465 3.865 1.00 93.25 126 GLY A CA 1
ATOM 948 C C . GLY A 1 126 ? 4.974 -5.766 2.518 1.00 93.25 126 GLY A C 1
ATOM 949 O O . GLY A 1 126 ? 6.106 -5.484 2.133 1.00 93.25 126 GLY A O 1
ATOM 950 N N . VAL A 1 127 ? 3.871 -5.405 1.855 1.00 96.31 127 VAL A N 1
ATOM 951 C CA . VAL A 1 127 ? 3.834 -4.502 0.697 1.00 96.31 127 VAL A CA 1
ATOM 952 C C . VAL A 1 127 ? 2.838 -3.374 0.971 1.00 96.31 127 VAL A C 1
ATOM 954 O O . VAL A 1 127 ? 1.709 -3.610 1.407 1.00 96.31 127 VAL A O 1
ATOM 957 N N . VAL A 1 128 ? 3.249 -2.130 0.713 1.00 96.88 128 VAL A N 1
ATOM 958 C CA . VAL A 1 128 ? 2.403 -0.941 0.904 1.00 96.88 128 VAL A CA 1
ATOM 959 C C . VAL A 1 128 ? 2.528 -0.004 -0.287 1.00 96.88 128 VAL A C 1
ATOM 961 O O . VAL A 1 128 ? 3.637 0.354 -0.681 1.00 96.88 128 VAL A O 1
ATOM 964 N N . VAL A 1 129 ? 1.399 0.452 -0.820 1.00 96.69 129 VAL A N 1
ATOM 965 C CA . VAL A 1 129 ? 1.320 1.525 -1.818 1.00 96.69 129 VAL A CA 1
ATOM 966 C C . VAL A 1 129 ? 0.739 2.771 -1.162 1.00 96.69 129 VAL A C 1
ATOM 968 O O . VAL A 1 129 ? -0.302 2.719 -0.515 1.00 96.69 129 VAL A O 1
ATOM 971 N N . TYR A 1 130 ? 1.418 3.895 -1.324 1.00 94.62 130 TYR A N 1
ATOM 972 C CA . TYR A 1 130 ? 1.021 5.224 -0.881 1.00 94.62 130 TYR A CA 1
ATOM 973 C C . TYR A 1 130 ? 0.523 6.009 -2.090 1.00 94.62 130 TYR A C 1
ATOM 975 O O . TYR A 1 130 ? 1.182 6.019 -3.129 1.00 94.62 130 TYR A O 1
ATOM 983 N N . SER A 1 131 ? -0.621 6.670 -1.960 1.00 93.44 131 SER A N 1
ATOM 984 C CA . SER A 1 131 ? -1.226 7.435 -3.056 1.00 93.44 131 SER A CA 1
ATOM 985 C C . SER A 1 131 ? -2.181 8.501 -2.533 1.00 93.44 131 SER A C 1
ATOM 987 O O . SER A 1 131 ? -2.364 8.634 -1.318 1.00 93.44 131 SER A O 1
ATOM 989 N N . ALA A 1 132 ? -2.781 9.257 -3.452 1.00 91.94 132 ALA A N 1
ATOM 990 C CA . ALA A 1 132 ? -3.955 10.048 -3.134 1.00 91.94 132 ALA A CA 1
ATOM 991 C C . ALA A 1 132 ? -5.194 9.136 -2.979 1.00 91.94 132 ALA A C 1
ATOM 993 O O . ALA A 1 132 ? -5.353 8.162 -3.712 1.00 91.94 132 ALA A O 1
ATOM 994 N N . ALA A 1 133 ? -6.128 9.473 -2.093 1.00 91.50 133 ALA A N 1
ATOM 995 C CA . ALA A 1 133 ? -7.352 8.730 -1.814 1.00 91.50 133 ALA A CA 1
ATOM 996 C C . ALA A 1 133 ? -8.212 8.576 -3.070 1.00 91.50 133 ALA A C 1
ATOM 998 O O . ALA A 1 133 ? -8.799 7.522 -3.306 1.00 91.50 133 ALA A O 1
ATOM 999 N N . ARG A 1 134 ? -8.204 9.599 -3.931 1.00 90.94 134 ARG A N 1
ATOM 1000 C CA . ARG A 1 134 ? -8.863 9.558 -5.241 1.00 90.94 134 ARG A CA 1
ATOM 1001 C C . ARG A 1 134 ? -8.278 8.508 -6.189 1.00 90.94 134 ARG A C 1
ATOM 1003 O O . ARG A 1 134 ? -8.993 8.069 -7.077 1.00 90.94 134 ARG A O 1
ATOM 1010 N N . ASP A 1 135 ? -7.023 8.097 -6.015 1.00 93.56 135 ASP A N 1
ATOM 1011 C CA . ASP A 1 135 ? -6.338 7.122 -6.873 1.00 93.56 135 ASP A CA 1
ATOM 1012 C C . ASP A 1 135 ? -6.423 5.680 -6.337 1.00 93.56 135 ASP A C 1
ATOM 1014 O O . ASP A 1 135 ? -6.029 4.753 -7.045 1.00 93.56 135 ASP A O 1
ATOM 1018 N N . VAL A 1 136 ? -6.999 5.456 -5.143 1.00 94.56 136 VAL A N 1
ATOM 1019 C CA . VAL A 1 136 ? -7.173 4.113 -4.546 1.00 94.56 136 VAL A CA 1
ATOM 1020 C C . VAL A 1 136 ? -7.827 3.145 -5.526 1.00 94.56 136 VAL A C 1
ATOM 1022 O O . VAL A 1 136 ? -7.360 2.019 -5.675 1.00 94.56 136 VAL A O 1
ATOM 1025 N N . HIS A 1 137 ? -8.851 3.591 -6.255 1.00 93.75 137 HIS A N 1
ATOM 1026 C CA . HIS A 1 137 ? -9.534 2.742 -7.226 1.00 93.75 137 HIS A CA 1
ATOM 1027 C C . HIS A 1 137 ? -8.619 2.219 -8.331 1.00 93.75 137 HIS A C 1
ATOM 1029 O O . HIS A 1 137 ? -8.668 1.049 -8.683 1.00 93.75 137 HIS A O 1
ATOM 1035 N N . ARG A 1 138 ? -7.717 3.060 -8.836 1.00 94.38 138 ARG A N 1
ATOM 1036 C CA . ARG A 1 138 ? -6.794 2.676 -9.909 1.00 94.38 138 ARG A CA 1
ATOM 1037 C C . ARG A 1 138 ? -5.789 1.644 -9.417 1.00 94.38 138 ARG A C 1
ATOM 1039 O O . ARG A 1 138 ? -5.397 0.773 -10.186 1.00 94.38 138 ARG A O 1
ATOM 1046 N N . ILE A 1 139 ? -5.396 1.727 -8.144 1.00 96.00 139 ILE A N 1
ATOM 1047 C CA . ILE A 1 139 ? -4.512 0.744 -7.509 1.00 96.00 139 ILE A CA 1
ATOM 1048 C C . ILE A 1 139 ? -5.225 -0.598 -7.363 1.00 96.00 139 ILE A C 1
ATOM 1050 O O . ILE A 1 139 ? -4.636 -1.623 -7.696 1.00 96.00 139 ILE A O 1
ATOM 1054 N N . LEU A 1 140 ? -6.479 -0.592 -6.901 1.00 95.56 140 LEU A N 1
ATOM 1055 C CA . LEU A 1 140 ? -7.277 -1.813 -6.772 1.00 95.56 140 LEU A CA 1
ATOM 1056 C C . LEU A 1 140 ? -7.478 -2.489 -8.136 1.00 95.56 140 LEU A C 1
ATOM 1058 O O . LEU A 1 140 ? -7.161 -3.665 -8.261 1.00 95.56 140 LEU A O 1
ATOM 1062 N N . ASN A 1 141 ? -7.829 -1.738 -9.184 1.00 93.50 141 ASN A N 1
ATOM 1063 C CA . ASN A 1 141 ? -7.971 -2.303 -10.531 1.00 93.50 141 ASN A CA 1
ATOM 1064 C C . ASN A 1 141 ? -6.644 -2.875 -11.067 1.00 93.50 141 ASN A C 1
ATOM 1066 O O . ASN A 1 141 ? -6.640 -3.896 -11.752 1.00 93.50 141 ASN A O 1
ATOM 1070 N N . CYS A 1 142 ? -5.502 -2.245 -10.752 1.00 94.81 142 CYS A N 1
ATOM 1071 C CA . CYS A 1 142 ? -4.195 -2.809 -11.099 1.00 94.81 142 CYS A CA 1
ATOM 1072 C C . CYS A 1 142 ? -3.960 -4.145 -10.388 1.00 94.81 142 CYS A C 1
ATOM 1074 O O . CYS A 1 142 ? -3.498 -5.076 -11.035 1.00 94.81 142 CYS A O 1
ATOM 1076 N N . LEU A 1 143 ? -4.281 -4.241 -9.091 1.00 95.50 143 LEU A N 1
ATOM 1077 C CA . LEU A 1 143 ? -4.141 -5.466 -8.293 1.00 95.50 143 LEU A CA 1
ATOM 1078 C C . LEU A 1 143 ? -5.040 -6.597 -8.803 1.00 95.50 143 LEU A C 1
ATOM 1080 O O . LEU A 1 143 ? -4.562 -7.722 -8.945 1.00 95.50 143 LEU A O 1
ATOM 1084 N N . ASP A 1 144 ? -6.296 -6.294 -9.131 1.00 93.12 144 ASP A N 1
ATOM 1085 C CA . ASP A 1 144 ? -7.237 -7.266 -9.696 1.00 93.12 144 ASP A CA 1
ATOM 1086 C C . ASP A 1 144 ? -6.724 -7.806 -11.043 1.00 93.12 144 ASP A C 1
ATOM 1088 O O . ASP A 1 144 ? -6.739 -9.014 -11.291 1.00 93.12 144 ASP A O 1
ATOM 1092 N N . GLY A 1 145 ? -6.153 -6.928 -11.876 1.00 91.94 145 GLY A N 1
ATOM 1093 C CA . GLY A 1 145 ? -5.548 -7.291 -13.159 1.00 91.94 145 GLY A CA 1
ATOM 1094 C C . GLY A 1 145 ? -4.286 -8.160 -13.070 1.00 91.94 145 GLY A C 1
ATOM 1095 O O . GLY A 1 145 ? -3.898 -8.751 -14.077 1.00 91.94 145 GLY A O 1
ATOM 1096 N N . LEU A 1 146 ? -3.642 -8.278 -11.899 1.00 91.69 146 LEU A N 1
ATOM 1097 C CA . LEU A 1 146 ? -2.458 -9.134 -11.734 1.00 91.69 146 LEU A CA 1
ATOM 1098 C C . LEU A 1 146 ? -2.799 -10.627 -11.664 1.00 91.69 146 LEU A C 1
ATOM 1100 O O . LEU A 1 146 ? -1.897 -11.450 -11.809 1.00 91.69 146 LEU A O 1
ATOM 1104 N N . GLY A 1 147 ? -4.056 -10.993 -11.385 1.00 85.25 147 GLY A N 1
ATOM 1105 C CA . GLY A 1 147 ? -4.426 -12.392 -11.137 1.00 85.25 147 GLY A CA 1
ATOM 1106 C C . GLY A 1 147 ? -3.762 -12.978 -9.883 1.00 85.25 147 GLY A C 1
ATOM 1107 O O . GLY A 1 147 ? -3.554 -14.182 -9.789 1.00 85.25 147 GLY A O 1
ATOM 1108 N N . ALA A 1 148 ? -3.418 -12.131 -8.908 1.00 87.38 148 ALA A N 1
ATOM 1109 C CA . ALA A 1 148 ? -2.651 -12.500 -7.717 1.00 87.38 148 ALA A CA 1
ATOM 1110 C C . ALA A 1 148 ? -3.486 -13.186 -6.613 1.00 87.38 148 ALA A C 1
ATOM 1112 O O . ALA A 1 148 ? -2.989 -13.385 -5.508 1.00 87.38 148 ALA A O 1
ATOM 1113 N N . ALA A 1 149 ? -4.745 -13.551 -6.869 1.00 89.38 149 ALA A N 1
ATOM 1114 C CA . ALA A 1 149 ? -5.672 -14.022 -5.834 1.00 89.38 149 ALA A CA 1
ATOM 1115 C C . ALA A 1 149 ? -5.118 -15.200 -5.005 1.00 89.38 149 ALA A C 1
ATOM 1117 O O . ALA A 1 149 ? -5.208 -15.185 -3.779 1.00 89.38 149 ALA A O 1
ATOM 1118 N N . ASP A 1 150 ? -4.450 -16.163 -5.647 1.00 91.50 150 ASP A N 1
ATOM 1119 C CA . ASP A 1 150 ? -3.930 -17.370 -4.983 1.00 91.50 150 ASP A CA 1
ATOM 1120 C C . ASP A 1 150 ? -2.745 -17.103 -4.035 1.00 91.50 150 ASP A C 1
ATOM 1122 O O . ASP A 1 150 ? -2.438 -17.920 -3.154 1.00 91.50 150 ASP A O 1
ATOM 1126 N N . CYS A 1 151 ? -2.064 -15.962 -4.195 1.00 92.94 151 CYS A N 1
ATOM 1127 C CA . CYS A 1 151 ? -0.937 -15.572 -3.347 1.00 92.94 151 CYS A CA 1
ATOM 1128 C C . CYS A 1 151 ? -1.310 -14.581 -2.237 1.00 92.94 151 CYS A C 1
ATOM 1130 O O . CYS A 1 151 ? -0.490 -14.371 -1.337 1.00 92.94 151 CYS A O 1
ATOM 1132 N N . LEU A 1 152 ? -2.524 -14.019 -2.259 1.00 95.12 152 LEU A N 1
ATOM 1133 C CA . LEU A 1 152 ? -3.024 -13.153 -1.194 1.00 95.12 152 LEU A CA 1
ATOM 1134 C C . LEU A 1 152 ? -3.263 -13.954 0.094 1.00 95.12 152 LEU A C 1
ATOM 1136 O O . LEU A 1 152 ? -3.554 -15.159 0.082 1.00 95.12 152 LEU A O 1
ATOM 1140 N N . ARG A 1 153 ? -3.081 -13.283 1.232 1.00 91.88 153 ARG A N 1
ATOM 1141 C CA . ARG A 1 153 ? -3.246 -13.869 2.564 1.00 91.88 153 ARG A CA 1
ATOM 1142 C C . ARG A 1 153 ? -3.909 -12.878 3.510 1.00 91.88 153 ARG A C 1
ATOM 1144 O O . ARG A 1 153 ? -3.402 -11.781 3.707 1.00 91.88 153 ARG A O 1
ATOM 1151 N N . GLY A 1 154 ? -4.991 -13.274 4.167 1.00 88.31 154 GLY A N 1
ATOM 1152 C CA . GLY A 1 154 ? -5.454 -12.600 5.380 1.00 88.31 154 GLY A CA 1
ATOM 1153 C C . GLY A 1 154 ? -4.541 -12.871 6.594 1.00 88.31 154 GLY A C 1
ATOM 1154 O O . GLY A 1 154 ? -3.820 -13.872 6.615 1.00 88.31 154 GLY A O 1
ATOM 1155 N N . PRO A 1 155 ? -4.575 -12.019 7.640 1.00 93.12 155 PRO A N 1
ATOM 1156 C CA . PRO A 1 155 ? -5.361 -10.788 7.754 1.00 93.12 155 PRO A CA 1
ATOM 1157 C C . PRO A 1 155 ? -4.647 -9.559 7.158 1.00 93.12 155 PRO A C 1
ATOM 1159 O O . PRO A 1 155 ? -3.440 -9.567 6.930 1.00 93.12 155 PRO A O 1
ATOM 1162 N N . VAL A 1 156 ? -5.394 -8.470 6.963 1.00 94.88 156 VAL A N 1
ATOM 1163 C CA . VAL A 1 156 ? -4.852 -7.129 6.660 1.00 94.88 156 VAL A CA 1
ATOM 1164 C C . VAL A 1 156 ? -4.541 -6.362 7.960 1.00 94.88 156 VAL A C 1
ATOM 1166 O O . VAL A 1 156 ? -5.018 -6.760 9.026 1.00 94.88 156 VAL A O 1
ATOM 1169 N N . PRO A 1 157 ? -3.757 -5.263 7.936 1.00 94.62 157 PRO A N 1
ATOM 1170 C CA . PRO A 1 157 ? -3.450 -4.498 9.147 1.00 94.62 157 PRO A CA 1
ATOM 1171 C C . PRO A 1 157 ? -4.705 -4.008 9.886 1.00 94.62 157 PRO A C 1
ATOM 1173 O O . PRO A 1 157 ? -5.635 -3.489 9.271 1.00 94.62 157 PRO A O 1
ATOM 1176 N N . GLY A 1 158 ? -4.709 -4.104 11.220 1.00 92.69 158 GLY A N 1
ATOM 1177 C CA . GLY A 1 158 ? -5.916 -3.919 12.044 1.00 92.69 158 GLY A CA 1
ATOM 1178 C C . GLY A 1 158 ? -6.577 -2.535 12.000 1.00 92.69 158 GLY A C 1
ATOM 1179 O O . GLY A 1 158 ? -7.741 -2.413 12.353 1.00 92.69 158 GLY A O 1
ATOM 1180 N N . PHE A 1 159 ? -5.881 -1.497 11.533 1.00 93.44 159 PHE A N 1
ATOM 1181 C CA . PHE A 1 159 ? -6.434 -0.147 11.358 1.00 93.44 159 PHE A CA 1
ATOM 1182 C C . PHE A 1 159 ? -6.695 0.191 9.881 1.00 93.44 159 PHE A C 1
ATOM 1184 O O . PHE A 1 159 ? -6.567 1.341 9.468 1.00 93.44 159 PHE A O 1
ATOM 1191 N N . SER A 1 160 ? -7.043 -0.817 9.080 1.00 95.44 160 SER A N 1
ATOM 1192 C CA . SER A 1 160 ? -7.422 -0.679 7.672 1.00 95.44 160 SER A CA 1
ATOM 1193 C C . SER A 1 160 ? -8.791 -1.312 7.409 1.00 95.44 160 SER A C 1
ATOM 1195 O O . SER A 1 160 ? -9.218 -2.213 8.129 1.00 95.44 160 SER A O 1
ATOM 1197 N N . ALA A 1 161 ? -9.492 -0.830 6.384 1.00 96.31 161 ALA A N 1
ATOM 1198 C CA . ALA A 1 161 ? -10.682 -1.478 5.855 1.00 96.31 161 ALA A CA 1
ATOM 1199 C C . ALA A 1 161 ? -10.270 -2.537 4.827 1.00 96.31 161 ALA A C 1
ATOM 1201 O O . ALA A 1 161 ? -9.540 -2.240 3.885 1.00 96.31 161 ALA A O 1
ATOM 1202 N N . MET A 1 162 ? -10.743 -3.769 4.996 1.00 96.38 162 MET A N 1
ATOM 1203 C CA . MET A 1 162 ? -10.485 -4.852 4.047 1.00 96.38 162 MET A CA 1
ATOM 1204 C C . MET A 1 162 ? -11.253 -4.608 2.742 1.00 96.38 162 MET A C 1
ATOM 1206 O O . MET A 1 162 ? -12.477 -4.481 2.764 1.00 96.38 162 MET A O 1
ATOM 1210 N N . ALA A 1 163 ? -10.537 -4.555 1.620 1.00 95.62 163 ALA A N 1
ATOM 1211 C CA . ALA A 1 163 ? -11.129 -4.514 0.286 1.00 95.62 163 ALA A CA 1
ATOM 1212 C C . ALA A 1 163 ? -11.448 -5.936 -0.197 1.00 95.62 163 ALA A C 1
ATOM 1214 O O . ALA A 1 163 ? -12.568 -6.228 -0.608 1.00 95.62 163 ALA A O 1
ATOM 1215 N N . THR A 1 164 ? -10.474 -6.832 -0.084 1.00 94.12 164 THR A N 1
ATOM 1216 C CA . THR A 1 164 ? -10.561 -8.270 -0.375 1.00 94.12 164 THR A CA 1
ATOM 1217 C C . THR A 1 164 ? -9.574 -9.000 0.543 1.00 94.12 164 THR A C 1
ATOM 1219 O O . THR A 1 164 ? -8.855 -8.345 1.304 1.00 94.12 164 THR A O 1
ATOM 1222 N N . ASP A 1 165 ? -9.560 -10.333 0.537 1.00 93.62 165 ASP A N 1
ATOM 1223 C CA . ASP A 1 165 ? -8.611 -11.081 1.358 1.00 93.62 165 ASP A CA 1
ATOM 1224 C C . ASP A 1 165 ? -7.173 -10.667 1.015 1.00 93.62 165 ASP A C 1
ATOM 1226 O O . ASP A 1 165 ? -6.802 -10.532 -0.148 1.00 93.62 165 ASP A O 1
ATOM 1230 N N . GLY A 1 166 ? -6.387 -10.360 2.044 1.00 96.31 166 GLY A N 1
ATOM 1231 C CA . GLY A 1 166 ? -5.033 -9.825 1.906 1.00 96.31 166 GLY A CA 1
ATOM 1232 C C . GLY A 1 166 ? -4.894 -8.398 1.357 1.00 96.31 166 GLY A C 1
ATOM 1233 O O . GLY A 1 166 ? -3.771 -7.906 1.320 1.00 96.31 166 GLY A O 1
ATOM 1234 N N . ILE A 1 167 ? -5.967 -7.678 1.003 1.00 97.81 167 ILE A N 1
ATOM 1235 C CA . ILE A 1 167 ? -5.876 -6.270 0.563 1.00 97.81 167 ILE A CA 1
ATOM 1236 C C . ILE A 1 167 ? -6.637 -5.351 1.517 1.00 97.81 167 ILE A C 1
ATOM 1238 O O . ILE A 1 167 ? -7.855 -5.452 1.675 1.00 97.81 167 ILE A O 1
ATOM 1242 N N . GLY A 1 168 ? -5.917 -4.424 2.150 1.00 97.44 168 GLY A N 1
ATOM 1243 C CA . GLY A 1 168 ? -6.471 -3.452 3.096 1.00 97.44 168 GLY A CA 1
ATOM 1244 C C . GLY A 1 168 ? -6.239 -2.015 2.645 1.00 97.44 168 GLY A C 1
ATOM 1245 O O . GLY A 1 168 ? -5.198 -1.704 2.081 1.00 97.44 168 GLY A O 1
ATOM 1246 N N . VAL A 1 169 ? -7.172 -1.113 2.933 1.00 97.44 169 VAL A N 1
ATOM 1247 C CA . VAL A 1 169 ? -7.058 0.321 2.632 1.00 97.44 169 VAL A CA 1
ATOM 1248 C C . VAL A 1 169 ? -7.154 1.133 3.918 1.00 97.44 169 VAL A C 1
ATOM 1250 O O . VAL A 1 169 ? -8.040 0.911 4.741 1.00 97.44 169 VAL A O 1
ATOM 1253 N N . ALA A 1 170 ? -6.257 2.098 4.096 1.00 95.81 170 ALA A N 1
ATOM 1254 C CA . ALA A 1 170 ? -6.357 3.103 5.150 1.00 95.81 170 ALA A CA 1
ATOM 1255 C C . ALA A 1 170 ? -6.181 4.506 4.570 1.00 95.81 170 ALA A C 1
ATOM 1257 O O . ALA A 1 170 ? -5.284 4.734 3.760 1.00 95.81 170 ALA A O 1
ATOM 1258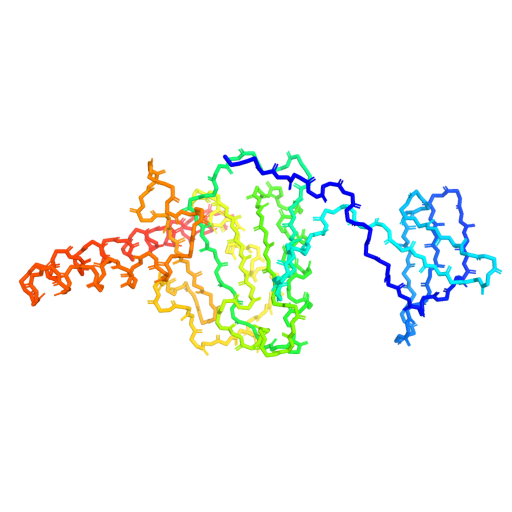 N N . LEU A 1 171 ? -7.011 5.446 5.014 1.00 93.50 171 LEU A N 1
ATOM 1259 C CA . LEU A 1 171 ? -6.917 6.861 4.648 1.00 93.50 171 LEU A CA 1
ATOM 1260 C C . LEU A 1 171 ? -6.205 7.659 5.750 1.00 93.50 171 LEU A C 1
ATOM 1262 O O . LEU A 1 171 ? -6.113 7.188 6.888 1.00 93.50 171 LEU A O 1
ATOM 1266 N N . ASP A 1 172 ? -5.692 8.850 5.422 1.00 89.00 172 ASP A N 1
ATOM 1267 C CA . ASP A 1 172 ? -5.186 9.802 6.421 1.00 89.00 172 ASP A CA 1
ATOM 1268 C C . ASP A 1 172 ? -6.321 10.127 7.408 1.00 89.00 172 ASP A C 1
ATOM 1270 O O . ASP A 1 172 ? -7.344 10.671 6.986 1.00 89.00 172 ASP A O 1
ATOM 1274 N N . PRO A 1 173 ? -6.184 9.816 8.709 1.00 82.69 173 PRO A N 1
ATOM 1275 C CA . PRO A 1 173 ? -7.199 10.191 9.687 1.00 82.69 173 PRO A CA 1
ATOM 1276 C C . PRO A 1 173 ? -7.286 11.713 9.885 1.00 82.69 173 PRO A C 1
ATOM 1278 O O . PRO A 1 173 ? -8.295 12.201 10.391 1.00 82.69 173 PRO A O 1
ATOM 1281 N N . GLU A 1 174 ? -6.251 12.467 9.494 1.00 78.44 174 GLU A N 1
ATOM 1282 C CA . GLU A 1 174 ? -6.199 13.927 9.596 1.00 78.44 174 GLU A CA 1
ATOM 1283 C C . GLU A 1 174 ? -5.561 14.533 8.330 1.00 78.44 174 GLU A C 1
ATOM 1285 O O . GLU A 1 174 ? -4.365 14.861 8.328 1.00 78.44 174 GLU A O 1
ATOM 1290 N N . PRO A 1 175 ? -6.352 14.745 7.256 1.00 63.84 175 PRO A N 1
ATOM 1291 C CA . PRO A 1 175 ? -5.858 15.230 5.961 1.00 63.84 175 PRO A CA 1
ATOM 1292 C C . PRO A 1 175 ? -5.017 16.514 6.070 1.00 63.84 175 PRO A C 1
ATOM 1294 O O . PRO A 1 175 ? -4.003 16.678 5.385 1.00 63.84 175 PRO A O 1
ATOM 1297 N N . SER A 1 176 ? -5.390 17.398 7.001 1.00 57.91 176 SER A N 1
ATOM 1298 C CA . SER A 1 176 ? -4.737 18.682 7.279 1.00 57.91 176 SER A CA 1
ATOM 1299 C C . SER A 1 176 ? -3.563 18.618 8.273 1.00 57.91 176 SER A C 1
ATOM 1301 O O . SER A 1 176 ? -2.835 19.600 8.391 1.00 57.91 176 SER A O 1
ATOM 1303 N N . GLY A 1 177 ? -3.353 17.498 8.981 1.00 52.41 177 GLY A N 1
ATOM 1304 C CA . GLY A 1 177 ? -2.520 17.435 10.198 1.00 52.41 177 GLY A CA 1
ATOM 1305 C C . GLY A 1 177 ? -1.200 16.664 10.096 1.00 52.41 177 GLY A C 1
ATOM 1306 O O . GLY A 1 177 ? -0.372 16.733 10.999 1.00 52.41 177 GLY A O 1
ATOM 1307 N N . GLY A 1 178 ? -0.950 15.944 8.999 1.00 45.78 178 GLY A N 1
ATOM 1308 C CA . GLY A 1 178 ? 0.350 15.285 8.794 1.00 45.78 178 GLY A CA 1
ATOM 1309 C C . GLY A 1 178 ? 0.492 13.898 9.430 1.00 45.78 178 GLY A C 1
ATOM 1310 O O . GLY A 1 178 ? 1.620 13.402 9.529 1.00 45.78 178 GLY A O 1
ATOM 1311 N N . ALA A 1 179 ? -0.613 13.230 9.785 1.00 50.47 179 ALA A N 1
ATOM 1312 C CA . ALA A 1 179 ? -0.577 11.877 10.347 1.00 50.47 179 ALA A CA 1
ATOM 1313 C C . ALA A 1 179 ? 0.046 10.838 9.387 1.00 50.47 179 ALA A C 1
ATOM 1315 O O . ALA A 1 179 ? 0.586 9.831 9.845 1.00 50.47 179 ALA A O 1
ATOM 1316 N N . LEU A 1 180 ? 0.111 11.112 8.077 1.00 52.53 180 LEU A N 1
ATOM 1317 C CA . LEU A 1 180 ? 0.824 10.264 7.112 1.00 52.53 180 LEU A CA 1
ATOM 1318 C C . LEU A 1 180 ? 2.335 10.470 6.995 1.00 52.53 180 LEU A C 1
ATOM 1320 O O . LEU A 1 180 ? 2.982 9.662 6.327 1.00 52.53 180 LEU A O 1
ATOM 1324 N N . SER A 1 181 ? 2.923 11.436 7.709 1.00 53.56 181 SER A N 1
ATOM 1325 C CA . SER A 1 181 ? 4.363 11.348 7.994 1.00 53.56 181 SER A CA 1
ATOM 1326 C C . SER A 1 181 ? 4.685 10.153 8.916 1.00 53.56 181 SER A C 1
ATOM 1328 O O . SER A 1 181 ? 5.823 9.692 8.938 1.00 53.56 181 SER A O 1
ATOM 1330 N N . GLY A 1 182 ? 3.679 9.592 9.613 1.00 64.44 182 GLY A N 1
ATOM 1331 C CA . GLY A 1 182 ? 3.792 8.429 10.500 1.00 64.44 182 GLY A CA 1
ATOM 1332 C C . GLY A 1 182 ? 2.892 7.239 10.124 1.00 64.44 182 GLY A C 1
ATOM 1333 O O . GLY A 1 182 ? 2.114 7.271 9.173 1.00 64.44 182 GLY A O 1
ATOM 1334 N N . SER A 1 183 ? 3.002 6.136 10.867 1.00 82.69 183 SER A N 1
ATOM 1335 C CA . SER A 1 183 ? 2.175 4.927 10.693 1.00 82.69 183 SER A CA 1
ATOM 1336 C C . SER A 1 183 ? 0.716 5.166 11.130 1.00 82.69 183 SER A C 1
ATOM 1338 O O . SER A 1 183 ? 0.490 5.679 12.220 1.00 82.69 183 SER A O 1
ATOM 1340 N N . VAL A 1 184 ? -0.278 4.753 10.323 1.00 88.75 184 VAL A N 1
ATOM 1341 C CA . VAL A 1 184 ? -1.722 4.831 10.677 1.00 88.75 184 VAL A CA 1
ATOM 1342 C C . VAL A 1 184 ? -1.988 4.024 11.947 1.00 88.75 184 VAL A C 1
ATOM 1344 O O . VAL A 1 184 ? -2.700 4.478 12.838 1.00 88.75 184 VAL A O 1
ATOM 1347 N N . GLY A 1 185 ? -1.359 2.852 12.062 1.00 90.31 185 GLY A N 1
ATOM 1348 C CA . GLY A 1 185 ? -1.479 2.032 13.260 1.00 90.31 185 GLY A CA 1
ATOM 1349 C C . GLY A 1 185 ? -0.883 2.703 14.491 1.00 90.31 185 GLY A C 1
ATOM 1350 O O . GLY A 1 185 ? -1.490 2.661 15.557 1.00 90.31 185 GLY A O 1
ATOM 1351 N N . TYR A 1 186 ? 0.253 3.390 14.341 1.00 89.81 186 TYR A N 1
ATOM 1352 C CA . TYR A 1 186 ? 0.817 4.199 15.421 1.00 89.81 186 TYR A CA 1
ATOM 1353 C C . TYR A 1 186 ? -0.109 5.354 15.808 1.00 89.81 186 TYR A C 1
ATOM 1355 O O . TYR A 1 186 ? -0.349 5.543 16.994 1.00 89.81 186 TYR A O 1
ATOM 1363 N N . TYR A 1 187 ? -0.670 6.083 14.837 1.00 91.19 187 TYR A N 1
ATOM 1364 C CA . TYR A 1 187 ? -1.608 7.175 15.100 1.00 91.19 187 TYR A CA 1
ATOM 1365 C C . TYR A 1 187 ? -2.794 6.707 15.953 1.00 91.19 187 TYR A C 1
ATOM 1367 O O . TYR A 1 187 ? -3.041 7.280 17.013 1.00 91.19 187 TYR A O 1
ATOM 1375 N N . TRP A 1 188 ? -3.488 5.644 15.533 1.00 93.00 188 TRP A N 1
ATOM 1376 C CA . TRP A 1 188 ? -4.666 5.161 16.256 1.00 93.00 188 TRP A CA 1
ATOM 1377 C C . TRP A 1 188 ? -4.310 4.540 17.603 1.00 93.00 188 TRP A C 1
ATOM 1379 O O . TRP A 1 188 ? -4.984 4.815 18.592 1.00 93.00 188 TRP A O 1
ATOM 1389 N N . SER A 1 189 ? -3.217 3.776 17.674 1.00 93.88 189 SER A N 1
ATOM 1390 C CA . SER A 1 189 ? -2.744 3.209 18.944 1.00 93.88 189 SER A CA 1
ATOM 1391 C C . SER A 1 189 ? -2.387 4.316 19.935 1.00 93.88 189 SER A C 1
ATOM 1393 O O . SER A 1 189 ? -2.786 4.263 21.094 1.00 93.88 189 SER A O 1
ATOM 1395 N N . ARG A 1 190 ? -1.686 5.357 19.469 1.00 92.44 190 ARG A N 1
ATOM 1396 C CA . ARG A 1 190 ? -1.336 6.526 20.274 1.00 92.44 190 ARG A CA 1
ATOM 1397 C C . ARG A 1 190 ? -2.584 7.277 20.727 1.00 92.44 190 ARG A C 1
ATOM 1399 O O . ARG A 1 190 ? -2.691 7.552 21.910 1.00 92.44 190 ARG A O 1
ATOM 1406 N N . ALA A 1 191 ? -3.540 7.544 19.835 1.00 93.19 191 ALA A N 1
ATOM 1407 C CA . ALA A 1 191 ? -4.784 8.233 20.187 1.00 93.19 191 ALA A CA 1
ATOM 1408 C C . ALA A 1 191 ? -5.574 7.494 21.283 1.00 93.19 191 ALA A C 1
ATOM 1410 O O . ALA A 1 191 ? -6.113 8.128 22.188 1.00 93.19 191 ALA A O 1
ATOM 1411 N N . VAL A 1 192 ? -5.610 6.157 21.228 1.00 95.00 192 VAL A N 1
ATOM 1412 C CA . VAL A 1 192 ? -6.231 5.322 22.268 1.00 95.00 192 VAL A CA 1
ATOM 1413 C C . VAL A 1 192 ? -5.448 5.406 23.579 1.00 95.00 192 VAL A C 1
ATOM 1415 O O . VAL A 1 192 ? -6.035 5.708 24.614 1.00 95.00 192 VAL A O 1
ATOM 1418 N N . VAL A 1 193 ? -4.130 5.186 23.545 1.00 95.75 193 VAL A N 1
ATOM 1419 C CA . VAL A 1 193 ? -3.278 5.188 24.748 1.00 95.75 193 VAL A CA 1
ATOM 1420 C C . VAL A 1 193 ? -3.252 6.556 25.424 1.00 95.75 193 VAL A C 1
ATOM 1422 O O . VAL A 1 193 ? -3.386 6.630 26.643 1.00 95.75 193 VAL A O 1
ATOM 1425 N N . GLU A 1 194 ? -3.111 7.640 24.663 1.00 94.38 194 GLU A N 1
ATOM 1426 C CA . GLU A 1 194 ? -3.114 9.008 25.189 1.00 94.38 194 GLU A CA 1
ATOM 1427 C C . GLU A 1 194 ? -4.448 9.324 25.863 1.00 94.38 194 GLU A C 1
ATOM 1429 O O . GLU A 1 194 ? -4.464 9.847 26.979 1.00 94.38 194 GLU A O 1
ATOM 1434 N N . LYS A 1 195 ? -5.571 8.960 25.228 1.00 96.69 195 LYS A N 1
ATOM 1435 C CA . LYS A 1 195 ? -6.893 9.206 25.804 1.00 96.69 195 LYS A CA 1
ATOM 1436 C C . LYS A 1 195 ? -7.128 8.382 27.069 1.00 96.69 195 LYS A C 1
ATOM 1438 O O . LYS A 1 195 ? -7.574 8.944 28.068 1.00 96.69 195 LYS A O 1
ATOM 1443 N N . TRP A 1 196 ? -6.767 7.101 27.039 1.00 96.44 196 TRP A N 1
ATOM 1444 C CA . TRP A 1 196 ? -6.862 6.215 28.198 1.00 96.44 196 TRP A CA 1
ATOM 1445 C C . TRP A 1 196 ? -6.002 6.705 29.366 1.00 96.44 196 TRP A C 1
ATOM 1447 O O . TRP A 1 196 ? -6.452 6.753 30.505 1.00 96.44 196 TRP A O 1
ATOM 1457 N N . THR A 1 197 ? -4.781 7.155 29.084 1.00 96.69 197 THR A N 1
ATOM 1458 C CA . THR A 1 197 ? -3.868 7.682 30.109 1.00 96.69 197 THR A CA 1
ATOM 1459 C C . THR A 1 197 ? -4.400 8.970 30.742 1.00 96.69 197 THR A C 1
ATOM 1461 O O . THR A 1 197 ? -4.249 9.174 31.943 1.00 96.69 197 THR A O 1
ATOM 1464 N N . ALA A 1 198 ? -5.022 9.847 29.948 1.00 96.62 198 ALA A N 1
ATOM 1465 C CA . ALA A 1 198 ? -5.501 11.145 30.416 1.00 96.62 198 ALA A CA 1
ATOM 1466 C C . ALA A 1 198 ? -6.830 11.084 31.184 1.00 96.62 198 ALA A C 1
ATOM 1468 O O . ALA A 1 198 ? -7.092 11.956 32.012 1.00 96.62 198 ALA A O 1
ATOM 1469 N N . SER A 1 199 ? -7.707 10.126 30.869 1.00 95.12 199 SER A N 1
ATOM 1470 C CA . SER A 1 199 ? -9.093 10.123 31.367 1.00 95.12 199 SER A CA 1
ATOM 1471 C C . SER A 1 199 ? -9.619 8.737 31.766 1.00 95.12 199 SER A C 1
ATOM 1473 O O . SER A 1 199 ? -10.797 8.604 32.077 1.00 95.12 199 SER A O 1
ATOM 1475 N N . GLY A 1 200 ? -8.786 7.694 31.760 1.00 93.25 200 GLY A N 1
ATOM 1476 C CA . GLY A 1 200 ? -9.266 6.320 31.898 1.00 93.25 200 GLY A CA 1
ATOM 1477 C C . GLY A 1 200 ? -10.218 5.963 30.756 1.00 93.25 200 GLY A C 1
ATOM 1478 O O . GLY A 1 200 ? -9.997 6.344 29.605 1.00 93.25 200 GLY A O 1
ATOM 1479 N N . ASP A 1 201 ? -11.291 5.244 31.067 1.00 94.44 201 ASP A N 1
ATOM 1480 C CA . ASP A 1 201 ? -12.281 4.843 30.061 1.00 94.44 201 ASP A CA 1
ATOM 1481 C C . ASP A 1 201 ? -13.124 6.034 29.561 1.00 94.44 201 ASP A C 1
ATOM 1483 O O . ASP A 1 201 ? -13.696 5.990 28.466 1.00 94.44 201 ASP A O 1
ATOM 1487 N N . GLU A 1 202 ? -13.164 7.136 30.321 1.00 93.94 202 GLU A N 1
ATOM 1488 C CA . GLU A 1 202 ? -13.944 8.320 29.975 1.00 93.94 202 GLU A CA 1
ATOM 1489 C C . GLU A 1 202 ? -13.430 8.976 28.682 1.00 93.94 202 GLU A C 1
ATOM 1491 O O . GLU A 1 202 ? -12.351 9.571 28.592 1.00 93.94 202 GLU A O 1
ATOM 1496 N N . GLY A 1 203 ? -14.253 8.901 27.637 1.00 87.12 203 GLY A N 1
ATOM 1497 C CA . GLY A 1 203 ? -13.981 9.496 26.332 1.00 87.12 203 GLY A CA 1
ATOM 1498 C C . GLY A 1 203 ? -13.182 8.617 25.365 1.00 87.12 203 GLY A C 1
ATOM 1499 O O . GLY A 1 203 ? -12.847 9.103 24.282 1.00 87.12 203 GLY A O 1
ATOM 1500 N N . LEU A 1 204 ? -12.932 7.341 25.689 1.00 96.12 204 LEU A N 1
ATOM 1501 C CA . LEU A 1 204 ? -12.503 6.353 24.688 1.00 96.12 204 LEU A CA 1
ATOM 1502 C C . LEU A 1 204 ? -13.553 6.168 23.585 1.00 96.12 204 LEU A C 1
ATOM 1504 O O . LEU A 1 204 ? -13.192 6.022 22.419 1.00 96.12 204 LEU A O 1
ATOM 1508 N N . GLU A 1 205 ? -14.841 6.279 23.919 1.00 96.44 205 GLU A N 1
ATOM 1509 C CA . GLU A 1 205 ? -15.941 6.220 22.946 1.00 96.44 205 GLU A CA 1
ATOM 1510 C C . GLU A 1 205 ? -15.774 7.238 21.811 1.00 96.44 205 GLU A C 1
ATOM 1512 O O . GLU A 1 205 ? -15.978 6.906 20.646 1.00 96.44 205 GLU A O 1
ATOM 1517 N N . ALA A 1 206 ? -15.323 8.458 22.118 1.00 94.44 206 ALA A N 1
ATOM 1518 C CA . ALA A 1 206 ? -15.078 9.479 21.102 1.00 94.44 206 ALA A CA 1
ATOM 1519 C C . ALA A 1 206 ? -13.908 9.103 20.173 1.00 94.44 206 ALA A C 1
ATOM 1521 O O . ALA A 1 206 ? -13.955 9.377 18.973 1.00 94.44 206 ALA A O 1
ATOM 1522 N N . VAL A 1 207 ? -12.865 8.450 20.699 1.00 94.88 207 VAL A N 1
ATOM 1523 C CA . VAL A 1 207 ? -11.743 7.946 19.888 1.00 94.88 207 VAL A CA 1
ATOM 1524 C C . VAL A 1 207 ? -12.204 6.794 18.997 1.00 94.88 207 VAL A C 1
ATOM 1526 O O . VAL A 1 207 ? -11.904 6.792 17.804 1.00 94.88 207 VAL A O 1
ATOM 1529 N N . PHE A 1 208 ? -12.989 5.856 19.530 1.00 95.88 208 PHE A N 1
ATOM 1530 C CA . PHE A 1 208 ? -13.539 4.747 18.749 1.00 95.88 208 PHE A CA 1
ATOM 1531 C C . PHE A 1 208 ? -14.553 5.203 17.698 1.00 95.88 208 PHE A C 1
ATOM 1533 O O . PHE A 1 208 ? -14.554 4.668 16.589 1.00 95.88 208 PHE A O 1
ATOM 1540 N N . ALA A 1 209 ? -15.357 6.229 17.981 1.00 95.19 209 ALA A N 1
ATOM 1541 C CA . ALA A 1 209 ? -16.240 6.843 16.994 1.00 95.19 209 ALA A CA 1
ATOM 1542 C C . ALA A 1 209 ? -15.439 7.448 15.829 1.00 95.19 209 ALA A C 1
ATOM 1544 O O . ALA A 1 209 ? -15.775 7.225 14.665 1.00 95.19 209 ALA A O 1
ATOM 1545 N N . ARG A 1 210 ? -14.329 8.141 16.121 1.00 94.50 210 ARG A N 1
ATOM 1546 C CA . ARG A 1 210 ? -13.412 8.668 15.094 1.00 94.50 210 ARG A CA 1
ATOM 1547 C C . ARG A 1 210 ? -12.747 7.556 14.279 1.00 94.50 210 ARG A C 1
ATOM 1549 O O . ARG A 1 210 ? -12.685 7.664 13.057 1.00 94.50 210 ARG A O 1
ATOM 1556 N N . LEU A 1 211 ? -12.285 6.486 14.928 1.00 93.69 211 LEU A N 1
ATOM 1557 C CA . LEU A 1 211 ? -11.722 5.320 14.239 1.00 93.69 211 LEU A CA 1
ATOM 1558 C C . LEU A 1 211 ? -12.762 4.661 13.320 1.00 93.69 211 LEU A C 1
ATOM 1560 O O . LEU A 1 211 ? -12.472 4.356 12.166 1.00 93.69 211 LEU A O 1
ATOM 1564 N N . THR A 1 212 ? -13.992 4.505 13.808 1.00 94.81 212 THR A N 1
ATOM 1565 C CA . THR A 1 212 ? -15.109 3.946 13.034 1.00 94.81 212 THR A CA 1
ATOM 1566 C C . THR A 1 212 ? -15.425 4.805 11.811 1.00 94.81 212 THR A C 1
ATOM 1568 O O . THR A 1 212 ? -15.604 4.265 10.720 1.00 94.81 212 THR A O 1
ATOM 1571 N N . ALA A 1 213 ? -15.439 6.134 11.960 1.00 93.62 213 ALA A N 1
ATOM 1572 C CA . ALA A 1 213 ? -15.609 7.054 10.839 1.00 93.62 213 ALA A CA 1
ATOM 1573 C C . ALA A 1 213 ? -14.489 6.884 9.800 1.00 93.62 213 ALA A C 1
ATOM 1575 O O . ALA A 1 213 ? -14.773 6.716 8.619 1.00 93.62 213 ALA A O 1
ATOM 1576 N N . SER A 1 214 ? -13.229 6.795 10.235 1.00 92.12 214 SER A N 1
ATOM 1577 C CA . SER A 1 214 ? -12.092 6.554 9.336 1.00 92.12 214 SER A CA 1
ATOM 1578 C C . SER A 1 214 ? -12.212 5.235 8.557 1.00 92.12 214 SER A C 1
ATOM 1580 O O . SER A 1 214 ? -11.939 5.198 7.355 1.00 92.12 214 SER A O 1
ATOM 1582 N N . TRP A 1 215 ? -12.688 4.158 9.190 1.00 94.19 215 TRP A N 1
ATOM 1583 C CA . TRP A 1 215 ? -12.994 2.909 8.482 1.00 94.19 215 TRP A CA 1
ATOM 1584 C C . TRP A 1 215 ? -14.149 3.048 7.497 1.00 94.19 215 TRP A C 1
ATOM 1586 O O . TRP A 1 215 ? -14.082 2.484 6.405 1.00 94.19 215 TRP A O 1
ATOM 1596 N N . ALA A 1 216 ? -15.204 3.775 7.861 1.00 94.44 216 ALA A N 1
ATOM 1597 C CA . ALA A 1 216 ? -16.316 4.036 6.958 1.00 94.44 216 ALA A CA 1
ATOM 1598 C C . ALA A 1 216 ? -15.853 4.827 5.726 1.00 94.44 216 ALA A C 1
ATOM 1600 O O . ALA A 1 216 ? -16.305 4.551 4.619 1.00 94.44 216 ALA A O 1
ATOM 1601 N N . ASP A 1 217 ? -14.936 5.776 5.896 1.00 93.06 217 ASP A N 1
ATOM 1602 C CA . ASP A 1 217 ? -14.373 6.571 4.804 1.00 93.06 217 ASP A CA 1
ATOM 1603 C C . ASP A 1 217 ? -13.536 5.700 3.861 1.00 93.06 217 ASP A C 1
ATOM 1605 O O . ASP A 1 217 ? -13.726 5.744 2.644 1.00 93.06 217 ASP A O 1
ATOM 1609 N N . ALA A 1 218 ? -12.678 4.838 4.416 1.00 94.75 218 ALA A N 1
ATOM 1610 C CA . ALA A 1 218 ? -11.903 3.877 3.634 1.00 94.75 218 ALA A CA 1
ATOM 1611 C C . ALA A 1 218 ? -12.806 2.901 2.858 1.00 94.75 218 ALA A C 1
ATOM 1613 O O . ALA A 1 218 ? -12.552 2.635 1.685 1.00 94.75 218 ALA A O 1
ATOM 1614 N N . ARG A 1 219 ? -13.897 2.419 3.472 1.00 95.62 219 ARG A N 1
ATOM 1615 C CA . ARG A 1 219 ? -14.899 1.581 2.790 1.00 95.62 219 ARG A CA 1
ATOM 1616 C C . ARG A 1 219 ? -15.567 2.317 1.637 1.00 95.62 219 ARG A C 1
ATOM 1618 O O . ARG A 1 219 ? -15.626 1.772 0.545 1.00 95.62 219 ARG A O 1
ATOM 1625 N N . ARG A 1 220 ? -15.976 3.576 1.828 1.00 93.31 220 ARG A N 1
ATOM 1626 C CA . ARG A 1 220 ? -16.554 4.377 0.737 1.00 93.31 220 ARG A CA 1
ATOM 1627 C C . ARG A 1 220 ? -15.578 4.567 -0.424 1.00 93.31 220 ARG A C 1
ATOM 1629 O O . ARG A 1 220 ? -16.011 4.537 -1.570 1.00 93.31 220 ARG A O 1
ATOM 1636 N N . ALA A 1 221 ? -14.281 4.726 -0.152 1.00 91.00 221 ALA A N 1
ATOM 1637 C CA . ALA A 1 221 ? -13.264 4.782 -1.203 1.00 91.00 221 ALA A CA 1
ATOM 1638 C C . ALA A 1 221 ? -13.136 3.449 -1.970 1.00 91.00 221 ALA A C 1
ATOM 1640 O O . ALA A 1 221 ? -12.999 3.463 -3.192 1.00 91.00 221 ALA A O 1
ATOM 1641 N N . ILE A 1 222 ? -13.226 2.309 -1.274 1.00 93.94 222 ILE A N 1
ATOM 1642 C CA . ILE A 1 222 ? -13.251 0.969 -1.889 1.00 93.94 222 ILE A CA 1
ATOM 1643 C C . ILE A 1 222 ? -14.522 0.771 -2.730 1.00 93.94 222 ILE A C 1
ATOM 1645 O O . ILE A 1 222 ? -14.448 0.297 -3.859 1.00 93.94 222 ILE A O 1
ATOM 1649 N N . ASP A 1 223 ? -15.690 1.144 -2.216 1.00 92.62 223 ASP A N 1
ATOM 1650 C CA . ASP A 1 223 ? -16.960 0.953 -2.923 1.00 92.62 223 ASP A CA 1
ATOM 1651 C C . ASP A 1 223 ? -17.043 1.845 -4.169 1.00 92.62 223 ASP A C 1
ATOM 1653 O O . ASP A 1 223 ? -17.440 1.391 -5.242 1.00 92.62 223 ASP A O 1
ATOM 1657 N N . ALA A 1 224 ? -16.583 3.097 -4.060 1.00 86.44 224 ALA A N 1
ATOM 1658 C CA . ALA A 1 224 ? -16.462 3.998 -5.202 1.00 86.44 224 ALA A CA 1
ATOM 1659 C C . ALA A 1 224 ? -15.519 3.440 -6.280 1.00 86.44 224 ALA A C 1
ATOM 1661 O O . ALA A 1 224 ? -15.762 3.650 -7.468 1.00 86.44 224 ALA A O 1
ATOM 1662 N N . ALA A 1 225 ? -14.472 2.709 -5.881 1.00 81.94 225 ALA A N 1
ATOM 1663 C CA . ALA A 1 225 ? -13.573 2.055 -6.822 1.00 81.94 225 ALA A CA 1
ATOM 1664 C C . ALA A 1 225 ? -14.270 0.985 -7.657 1.00 81.94 225 ALA A C 1
ATOM 1666 O O . ALA A 1 225 ? -14.140 0.977 -8.878 1.00 81.94 225 ALA A O 1
ATOM 1667 N N . ARG A 1 226 ? -15.042 0.124 -6.993 1.00 86.19 226 ARG A N 1
ATOM 1668 C CA . ARG A 1 226 ? -15.780 -0.963 -7.640 1.00 86.19 226 ARG A CA 1
ATOM 1669 C C . ARG A 1 226 ? -16.843 -0.436 -8.594 1.00 86.19 226 ARG A C 1
ATOM 1671 O O . ARG A 1 226 ? -16.903 -0.865 -9.739 1.00 86.19 226 ARG A O 1
ATOM 1678 N N . ALA A 1 227 ? -17.609 0.564 -8.160 1.00 86.62 227 ALA A N 1
ATOM 1679 C CA . ALA A 1 227 ? -18.631 1.184 -9.000 1.00 86.62 227 ALA A CA 1
ATOM 1680 C C . ALA A 1 227 ? -18.043 1.842 -10.266 1.00 86.62 227 ALA A C 1
ATOM 1682 O O . ALA A 1 227 ? -18.664 1.821 -11.328 1.00 86.62 227 ALA A O 1
ATOM 1683 N N . ALA A 1 228 ? -16.842 2.427 -10.175 1.00 79.31 228 ALA A N 1
ATOM 1684 C CA . ALA A 1 228 ? -16.167 3.024 -11.326 1.00 79.31 228 ALA A CA 1
ATOM 1685 C C . ALA A 1 228 ? -15.688 1.984 -12.355 1.00 79.31 228 ALA A C 1
ATOM 1687 O O . ALA A 1 228 ? -15.558 2.323 -13.533 1.00 79.31 228 ALA A O 1
ATOM 1688 N N . ASP A 1 229 ? -15.414 0.751 -11.923 1.00 77.38 229 ASP A N 1
ATOM 1689 C CA . ASP A 1 229 ? -15.034 -0.355 -12.803 1.00 77.38 229 ASP A CA 1
ATOM 1690 C C . ASP A 1 229 ? -16.256 -0.944 -13.523 1.00 77.38 229 ASP A C 1
ATOM 1692 O O . ASP A 1 229 ? -16.244 -1.081 -14.744 1.00 77.38 229 ASP A O 1
ATOM 1696 N N . GLU A 1 230 ? -17.359 -1.155 -12.797 1.00 80.75 230 GLU A N 1
ATOM 1697 C CA . GLU A 1 230 ? -18.633 -1.626 -13.364 1.00 80.75 230 GLU A CA 1
ATOM 1698 C C . GLU A 1 230 ? -19.170 -0.699 -14.465 1.00 80.75 230 GLU A C 1
ATOM 1700 O O . GLU A 1 230 ? -19.713 -1.166 -15.459 1.00 80.75 230 GLU A O 1
ATOM 1705 N N . ALA A 1 231 ? -18.981 0.617 -14.333 1.00 80.00 231 ALA A N 1
ATOM 1706 C CA . ALA A 1 231 ? -19.425 1.591 -15.331 1.00 80.00 231 ALA A CA 1
ATOM 1707 C C . ALA A 1 231 ? -18.608 1.584 -16.643 1.00 80.00 231 ALA A C 1
ATOM 1709 O O . ALA A 1 231 ? -18.963 2.302 -17.580 1.00 80.00 231 ALA A O 1
ATOM 1710 N N . ARG A 1 232 ? -17.491 0.846 -16.707 1.00 73.44 232 ARG A N 1
ATOM 1711 C CA . ARG A 1 232 ? -16.625 0.747 -17.898 1.00 73.44 232 ARG A CA 1
ATOM 1712 C C . ARG A 1 232 ? -16.881 -0.501 -18.747 1.00 73.44 232 ARG A C 1
ATOM 1714 O O . ARG A 1 232 ? -16.333 -0.566 -19.849 1.00 73.44 232 ARG A O 1
ATOM 1721 N N . VAL A 1 233 ? -17.661 -1.456 -18.239 1.00 64.00 233 VAL A N 1
ATOM 1722 C CA . VAL A 1 233 ? -18.054 -2.709 -18.910 1.00 64.00 233 VAL A CA 1
ATOM 1723 C C . VAL A 1 233 ? -19.379 -2.517 -19.640 1.00 64.00 233 VAL A C 1
ATOM 1725 O O . VAL A 1 233 ? -19.477 -3.005 -20.789 1.00 64.00 233 VAL A O 1
#

Foldseek 3Di:
DDPDQPQFPFDFDWDWAWDDDDQFWTWTAHNVRDIDTDGPVQWDADPVRIIGGHDPPWDDDPPDQKIKDAPPPQAPDDFFKKKFAQFQLVCQVVLQVQLVVLCVVLSFRWMKMAGNDSVLSNDLRRIMITHHLLCVLSSVVSSVVVVRVVGAADDHPPLFADLDGSITMFGRLCPPPPCVVDDSVCVLVCLLVVCCVVPNVPCSVVSVVSSVVRRVSNVVSSVVSVVVVVVVD

Sequence (233 aa):
MALQSLSGLTVEIRGFSFLNRTAELVTVRCPDGIEVAVPAADTDVSDSGDATLRVSPLNTPMDSRWLHWNPPGRFTEKPDARVYVNVRADEAMTVWCALVRALEGAAVPFSTKIGGSTEMLGRADGVVVYSAARDVHRILNCLDGLGAADCLRGPVPGFSAMATDGIGVALDPEPSGGALSGSVGYYWSRAVVEKWTASGDEGLEAVFARLTASWADARRAIDAARAADEARV

Secondary structure (DSSP, 8-state):
------TT-------PEEEEE-SSEEEEE-TTS-EEEEEGGGEEE-TTSBEEE--TTEE--TT--EEEE--TTS--SPP-EEEEE-B-TTTHHHHHHHHHHHHHHTT---EEEEESSHHHHTSTTSEEEEE-GGGHHHHHHHHHHTT-GGGB-SPPPTTSEEEETTEEEEE-S-TTTTGGGS-HHHHHHHHHHHHHHHHTTTTHHHHHHHHHHHHHHHHHHHHHHHHHHHTT-